Protein AF-A0A662W6U8-F1 (afdb_monomer_lite)

Secondary structure (DSSP, 8-state):
-----EEEEEETTEEEEEEE-----SSHHHHHHHHHHHHHHHHHHHHHHH------S----------------S-----------------------HHHHHHHHHHHHHHHHS-HHHHHHHHHHHHHHHHHHH--SHHHHHHHHHHHHHHHHHHHH---TTS-HHHHHHHHHHHTT--S-HHHHHHHHHHHHHH---TTHHHHHHHHHHHHHHHHHHHHHHHHH--

Radius of gyration: 22.02 Å; chains: 1; bounding box: 68×36×59 Å

Foldseek 3Di:
DKDDWDWDDPDPPDLDIDTDIDDDDPDQVRVQVVVVVLVLLLQLLVCLLPVAFDDDPDGHDDDPPPPDPPDDDDDDDDDDDDPDPDDPDPDDRDRDDPVSVVLSVLLSVLLVPDDPVLSVLSSQLSSLSSVLSVDPDLLSSLLSLVVSLLSVLCSVPNDQVPHDSLVSSVVLLVVLPQPDDSVVSVVVSVCCVPPVDDPCSVVRSVSSVSSVNSVSVVSSVVSVVRD

Structure (mmCIF, N/CA/C/O backbone):
data_AF-A0A662W6U8-F1
#
_entry.id   AF-A0A662W6U8-F1
#
loop_
_atom_site.group_PDB
_atom_site.id
_atom_site.type_symbol
_atom_site.label_atom_id
_atom_site.label_alt_id
_atom_site.label_comp_id
_atom_site.label_asym_id
_atom_site.label_entity_id
_atom_site.label_seq_id
_atom_site.pdbx_PDB_ins_code
_atom_site.Cartn_x
_atom_site.Cartn_y
_atom_site.Cartn_z
_atom_site.occupancy
_atom_site.B_iso_or_equiv
_atom_site.auth_seq_id
_atom_site.auth_comp_id
_atom_site.auth_asym_id
_atom_site.auth_atom_id
_atom_site.pdbx_PDB_model_num
ATOM 1 N N . MET A 1 1 ? -7.899 9.707 21.997 1.00 36.00 1 MET A N 1
ATOM 2 C CA . MET A 1 1 ? -7.461 8.350 22.419 1.00 36.00 1 MET A CA 1
ATOM 3 C C . MET A 1 1 ? -8.537 7.361 21.976 1.00 36.00 1 MET A C 1
ATOM 5 O O . MET A 1 1 ? -9.690 7.774 21.902 1.00 36.00 1 MET A O 1
ATOM 9 N N . VAL A 1 2 ? -8.182 6.145 21.538 1.00 34.53 2 VAL A N 1
ATOM 10 C CA . VAL A 1 2 ? -9.150 5.189 20.954 1.00 34.53 2 VAL A CA 1
ATOM 11 C C . VAL A 1 2 ? -9.228 3.931 21.810 1.00 34.53 2 VAL A C 1
ATOM 13 O O . VAL A 1 2 ? -8.430 3.007 21.619 1.00 34.53 2 VAL A O 1
ATOM 16 N N . ASP A 1 3 ? -10.231 3.888 22.680 1.00 37.94 3 ASP A N 1
ATOM 17 C CA . ASP A 1 3 ? -10.477 2.783 23.606 1.00 37.94 3 ASP A CA 1
ATOM 18 C C . ASP A 1 3 ? -11.664 1.901 23.157 1.00 37.94 3 ASP A C 1
ATOM 20 O O . ASP A 1 3 ? -12.459 2.264 22.284 1.00 37.94 3 ASP A O 1
ATOM 24 N N . ASP A 1 4 ? -11.745 0.690 23.722 1.00 41.59 4 ASP A N 1
ATOM 25 C CA . ASP A 1 4 ? -12.866 -0.257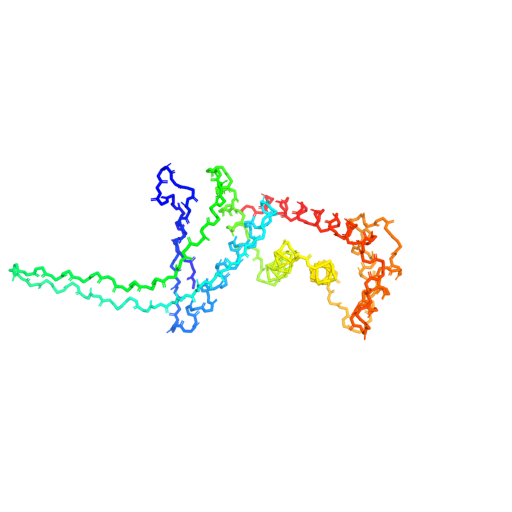 23.591 1.00 41.59 4 ASP A CA 1
ATOM 26 C C . ASP A 1 4 ? -13.243 -0.698 22.163 1.00 41.59 4 ASP A C 1
ATOM 28 O O . ASP A 1 4 ? -14.408 -0.717 21.748 1.00 41.59 4 ASP A O 1
ATOM 32 N N . LYS A 1 5 ? -12.244 -1.150 21.395 1.00 45.88 5 LYS A N 1
ATOM 33 C CA . LYS A 1 5 ? -12.468 -1.751 20.072 1.00 45.88 5 LYS A CA 1
ATOM 34 C C . LYS A 1 5 ? -13.115 -3.136 20.209 1.00 45.88 5 LYS A C 1
ATOM 36 O O . LYS A 1 5 ? -12.503 -4.076 20.714 1.00 45.88 5 LYS A O 1
ATOM 41 N N . THR A 1 6 ? -14.339 -3.298 19.711 1.00 45.16 6 THR A N 1
ATOM 42 C CA . THR A 1 6 ? -15.054 -4.582 19.691 1.00 45.16 6 THR A CA 1
ATOM 43 C C . THR A 1 6 ? -15.337 -5.039 18.265 1.00 45.16 6 THR A C 1
ATOM 45 O O . THR A 1 6 ? -15.878 -4.306 17.437 1.00 45.16 6 THR A O 1
ATOM 48 N N . PHE A 1 7 ? -14.990 -6.295 17.987 1.00 47.50 7 PHE A N 1
ATOM 49 C CA . PHE A 1 7 ? -15.253 -6.960 16.717 1.00 47.50 7 PHE A CA 1
ATOM 50 C C . PHE A 1 7 ? -16.323 -8.018 16.952 1.00 47.50 7 PHE A C 1
ATOM 52 O O . PHE A 1 7 ? -16.131 -8.928 17.759 1.00 47.50 7 PHE A O 1
ATOM 59 N N . LYS A 1 8 ? -17.475 -7.893 16.286 1.00 49.72 8 LYS A N 1
ATOM 60 C CA . LYS A 1 8 ? -18.578 -8.855 16.428 1.00 49.72 8 LYS A CA 1
ATOM 61 C C . LYS A 1 8 ? -19.132 -9.256 15.059 1.00 49.72 8 LYS A C 1
ATOM 63 O O . LYS A 1 8 ? -19.337 -8.384 14.210 1.00 49.72 8 LYS A O 1
ATOM 68 N N . PRO A 1 9 ? -19.426 -10.547 14.830 1.00 45.09 9 PRO A N 1
ATOM 69 C CA . PRO A 1 9 ? -20.218 -10.946 13.676 1.00 45.09 9 PRO A CA 1
ATOM 70 C C . PRO A 1 9 ? -21.615 -10.321 13.782 1.00 45.09 9 PRO A C 1
ATOM 72 O O . PRO A 1 9 ? -22.243 -10.391 14.838 1.00 45.09 9 PRO A O 1
ATOM 75 N N . ILE A 1 10 ? -22.106 -9.706 12.700 1.00 49.28 10 ILE A N 1
ATOM 76 C CA . ILE A 1 10 ? -23.451 -9.090 12.679 1.00 49.28 10 ILE A CA 1
ATOM 77 C C . ILE A 1 10 ? -24.549 -10.160 12.731 1.00 49.28 10 ILE A C 1
ATOM 79 O O . ILE A 1 10 ? -25.628 -9.922 13.262 1.00 49.28 10 ILE A O 1
ATOM 83 N N . ASP A 1 11 ? -24.272 -11.346 12.194 1.00 51.94 11 ASP A N 1
ATOM 84 C CA . ASP A 1 11 ? -25.197 -12.472 12.152 1.00 51.94 11 ASP A CA 1
ATOM 85 C C . ASP A 1 11 ? -24.371 -13.764 12.070 1.00 51.94 11 ASP A C 1
ATOM 87 O O . ASP A 1 11 ? -23.428 -13.833 11.279 1.00 51.94 11 ASP A O 1
ATOM 91 N N . LYS A 1 12 ? -24.704 -14.800 12.854 1.00 47.25 12 LYS A N 1
ATOM 92 C CA . LYS A 1 12 ? -23.967 -16.084 12.847 1.00 47.25 12 LYS A CA 1
ATOM 93 C C . LYS A 1 12 ? -23.968 -16.751 11.465 1.00 47.25 12 LYS A C 1
ATOM 95 O O . LYS A 1 12 ? -23.076 -17.540 11.171 1.00 47.25 12 LYS A O 1
ATOM 100 N N . ASN A 1 13 ? -24.931 -16.390 10.613 1.00 45.09 13 ASN A N 1
ATOM 101 C CA . ASN A 1 13 ? -25.073 -16.912 9.256 1.00 45.09 13 ASN A CA 1
ATOM 102 C C . ASN A 1 13 ? -24.659 -15.925 8.148 1.00 45.09 13 ASN A C 1
ATOM 104 O O . ASN A 1 13 ? -24.667 -16.312 6.976 1.00 45.09 13 ASN A O 1
ATOM 108 N N . LYS A 1 14 ? -24.286 -14.670 8.461 1.00 44.03 14 LYS A N 1
ATOM 109 C CA . LYS A 1 14 ? -23.857 -13.692 7.441 1.00 44.03 14 LYS A CA 1
ATOM 110 C C . LYS A 1 14 ? -22.422 -13.227 7.656 1.00 44.03 14 LYS A C 1
ATOM 112 O O . LYS A 1 14 ? -21.992 -12.892 8.751 1.00 44.03 14 LYS A O 1
ATOM 117 N N . ARG A 1 15 ? -21.706 -13.166 6.531 1.00 53.16 15 ARG A N 1
ATOM 118 C CA . ARG A 1 15 ? -20.286 -12.821 6.337 1.00 53.16 15 ARG A CA 1
ATOM 119 C C . ARG A 1 15 ? -20.012 -11.329 6.575 1.00 53.16 15 ARG A C 1
ATOM 121 O O . ARG A 1 15 ? -19.499 -10.642 5.698 1.00 53.16 15 ARG A O 1
ATOM 128 N N . LYS A 1 16 ? -20.459 -10.805 7.711 1.00 51.62 16 LYS A N 1
ATOM 129 C CA . LYS A 1 16 ? -20.419 -9.383 8.041 1.00 51.62 16 LYS A CA 1
ATOM 130 C C . LYS A 1 16 ? -19.720 -9.196 9.380 1.00 51.62 16 LYS A C 1
ATOM 132 O O . LYS A 1 16 ? -20.140 -9.778 10.381 1.00 51.62 16 LYS A O 1
ATOM 137 N N . ILE A 1 17 ? -18.689 -8.360 9.389 1.00 51.28 17 ILE A N 1
ATOM 138 C CA . ILE A 1 17 ? -17.963 -7.977 10.599 1.00 51.28 17 ILE A CA 1
ATOM 139 C C . ILE A 1 17 ? -18.401 -6.568 10.961 1.00 51.28 17 ILE A C 1
ATOM 141 O O . ILE A 1 17 ? -18.277 -5.655 10.148 1.00 51.28 17 ILE A O 1
ATOM 145 N N . LYS A 1 18 ? -18.926 -6.396 12.174 1.00 55.84 18 LYS A N 1
ATOM 146 C CA . LYS A 1 18 ? -19.088 -5.077 12.773 1.00 55.84 18 LYS A CA 1
ATOM 147 C C . LYS A 1 18 ? -17.831 -4.773 13.561 1.00 55.84 18 LYS A C 1
ATOM 149 O O . LYS A 1 18 ? -17.472 -5.534 14.461 1.00 55.84 18 LYS A O 1
ATOM 154 N N . ILE A 1 19 ? -17.204 -3.660 13.219 1.00 56.09 19 ILE A N 1
ATOM 155 C CA . ILE A 1 19 ? -16.128 -3.071 14.001 1.00 56.09 19 ILE A CA 1
ATOM 156 C C . ILE A 1 19 ? -16.731 -1.862 14.700 1.00 56.09 19 ILE A C 1
ATOM 158 O O . ILE A 1 19 ? -17.452 -1.073 14.090 1.00 56.09 19 ILE A O 1
ATOM 162 N N . SER A 1 20 ? -16.529 -1.763 16.002 1.00 52.22 20 SER A N 1
ATOM 163 C CA . SER A 1 20 ? -16.993 -0.636 16.803 1.00 52.22 20 SER A CA 1
ATOM 164 C C . SER A 1 20 ? -15.848 -0.189 17.686 1.00 52.22 20 SER A C 1
ATOM 166 O O . SER A 1 20 ? -15.156 -1.029 18.253 1.00 52.22 20 SER A O 1
ATOM 168 N N . PHE A 1 21 ? -15.620 1.113 17.749 1.00 51.62 21 PHE A N 1
ATOM 169 C CA . PHE A 1 21 ? -14.558 1.722 18.532 1.00 51.62 21 PHE A CA 1
ATOM 170 C C . PHE A 1 21 ? -15.025 3.091 19.008 1.00 51.62 21 PHE A C 1
ATOM 172 O O . PHE A 1 21 ? -15.835 3.733 18.335 1.00 51.62 21 PHE A O 1
ATOM 179 N N . THR A 1 22 ? -14.519 3.514 20.160 1.00 51.41 22 THR A N 1
ATOM 180 C CA . THR A 1 22 ? -14.818 4.826 20.727 1.00 51.41 22 THR A CA 1
ATOM 181 C C . THR A 1 22 ? -13.677 5.773 20.391 1.00 51.41 22 THR A C 1
ATOM 183 O O . THR A 1 22 ? -12.509 5.411 20.512 1.00 51.41 22 THR A O 1
ATOM 186 N N . ILE A 1 23 ? -14.007 6.983 19.944 1.00 54.84 23 ILE A N 1
ATOM 187 C CA . ILE A 1 23 ? -13.030 8.042 19.696 1.00 54.84 23 ILE A CA 1
ATOM 188 C C . ILE A 1 23 ? -13.318 9.161 20.679 1.00 54.84 23 ILE A C 1
ATOM 190 O O . ILE A 1 23 ? -14.398 9.745 20.647 1.00 54.84 23 ILE A O 1
ATOM 194 N N . GLU A 1 24 ? -12.336 9.484 21.507 1.00 52.31 24 GLU A N 1
ATOM 195 C CA . GLU A 1 24 ? -12.351 10.722 22.278 1.00 52.31 24 GLU A CA 1
ATOM 196 C C . GLU A 1 24 ? -11.667 11.824 21.466 1.00 52.31 24 GLU A C 1
ATOM 198 O O . GLU A 1 24 ? -10.489 11.693 21.109 1.00 52.31 24 GLU A O 1
ATOM 203 N N . ALA A 1 25 ? -12.417 12.885 21.163 1.00 57.91 25 ALA A N 1
ATOM 204 C CA . ALA A 1 25 ? -11.959 14.058 20.428 1.00 57.91 25 ALA A CA 1
ATOM 205 C C . ALA A 1 25 ? -12.639 15.327 20.964 1.00 57.91 25 ALA A C 1
ATOM 207 O O . ALA A 1 25 ? -13.753 15.266 21.481 1.00 57.91 25 ALA A O 1
ATOM 208 N N . GLU A 1 26 ? -11.959 16.467 20.827 1.00 64.00 26 GLU A N 1
ATOM 209 C CA . GLU A 1 26 ? -12.431 17.772 21.318 1.00 64.00 26 GLU A CA 1
ATOM 210 C C . GLU A 1 26 ? -13.572 18.351 20.466 1.00 64.00 26 GLU A C 1
ATOM 212 O O . GLU A 1 26 ? -14.371 19.149 20.952 1.00 64.00 26 GLU A O 1
ATOM 217 N N . ASP A 1 27 ? -13.666 17.926 19.204 1.00 65.50 27 ASP A N 1
ATOM 218 C CA . ASP A 1 27 ? -14.649 18.391 18.232 1.00 65.50 27 ASP A CA 1
ATOM 219 C C . ASP A 1 27 ? -14.947 17.316 17.162 1.00 65.50 27 ASP A C 1
ATOM 221 O O . ASP A 1 27 ? -14.258 16.292 17.054 1.00 65.50 27 ASP A O 1
ATOM 225 N N . LEU A 1 28 ? -15.995 17.543 16.362 1.00 62.31 28 LEU A N 1
ATOM 226 C CA . LEU A 1 28 ? -16.457 16.608 15.329 1.00 62.31 28 LEU A CA 1
ATOM 227 C C . LEU A 1 28 ? -15.479 16.441 14.160 1.00 62.31 28 LEU A C 1
ATOM 229 O O . LEU A 1 28 ? -15.385 15.341 13.609 1.00 62.31 28 LEU A O 1
ATOM 233 N N . ASP A 1 29 ? -14.744 17.486 13.781 1.00 65.50 29 ASP A N 1
ATOM 234 C CA . ASP A 1 29 ? -13.769 17.412 12.691 1.00 65.50 29 ASP A CA 1
ATOM 235 C C . ASP A 1 29 ? -12.577 16.553 13.117 1.00 65.50 29 ASP A C 1
ATOM 237 O O . ASP A 1 29 ? -12.173 15.626 12.406 1.00 65.50 29 ASP A O 1
ATOM 241 N N . SER A 1 30 ? -12.086 16.777 14.333 1.00 61.88 30 SER A N 1
ATOM 242 C CA . SER A 1 30 ? -11.093 15.944 14.997 1.00 61.88 30 SER A CA 1
ATOM 243 C C . SER A 1 30 ? -11.581 14.497 15.104 1.00 61.88 30 SER A C 1
ATOM 245 O O . SER A 1 30 ? -10.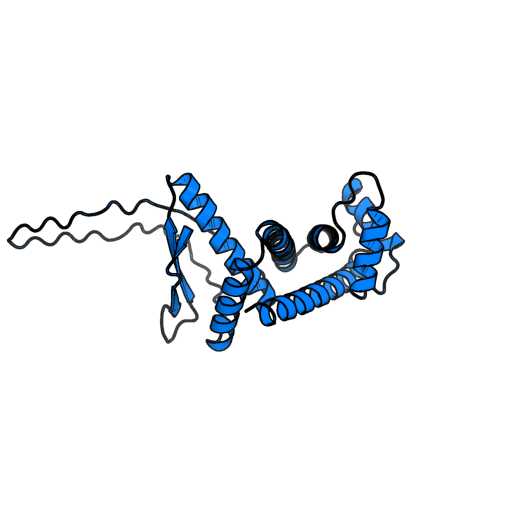847 13.580 14.727 1.00 61.88 30 SER A O 1
ATOM 247 N N . ALA A 1 31 ? -12.822 14.252 15.536 1.00 63.44 31 ALA A N 1
ATOM 248 C CA . ALA A 1 31 ? -13.392 12.902 15.599 1.00 63.44 31 ALA A CA 1
ATOM 249 C C . ALA A 1 31 ? -13.434 12.225 14.217 1.00 63.44 31 ALA A C 1
ATOM 251 O O . ALA A 1 31 ? -13.092 11.047 14.082 1.00 63.44 31 ALA A O 1
ATOM 252 N N . LYS A 1 32 ? -13.794 12.977 13.170 1.00 65.25 32 LYS A N 1
ATOM 253 C CA . LYS A 1 32 ? -13.841 12.494 11.787 1.00 65.25 32 LYS A CA 1
ATOM 254 C C . LYS A 1 32 ? -12.462 12.123 11.255 1.00 65.25 32 LYS A C 1
ATOM 256 O O . LYS A 1 32 ? -12.314 11.059 10.652 1.00 65.25 32 LYS A O 1
ATOM 261 N N . ILE A 1 33 ? -11.452 12.955 11.504 1.00 68.44 33 ILE A N 1
ATOM 262 C CA . ILE A 1 33 ? -10.062 12.691 11.108 1.00 68.44 33 ILE A CA 1
ATOM 263 C C . ILE A 1 33 ? -9.542 11.426 11.800 1.00 68.44 33 ILE A C 1
ATOM 265 O O . ILE A 1 33 ? -9.051 10.515 11.130 1.00 68.44 33 ILE A O 1
ATOM 269 N N . HIS A 1 34 ? -9.704 11.327 13.122 1.00 67.75 34 HIS A N 1
ATOM 270 C CA . HIS A 1 34 ? -9.257 10.159 13.885 1.00 67.75 34 HIS A CA 1
ATOM 271 C C . HIS A 1 34 ? -9.996 8.887 13.465 1.00 67.75 34 HIS A C 1
ATOM 273 O O . HIS A 1 34 ? -9.381 7.836 13.294 1.00 67.75 34 HIS A O 1
ATOM 279 N N . GLY A 1 35 ? -11.307 8.972 13.247 1.00 66.06 35 GLY A N 1
ATOM 280 C CA . GLY A 1 35 ? -12.114 7.810 12.897 1.00 66.06 35 GLY A CA 1
ATOM 281 C C . GLY A 1 35 ? -11.804 7.274 11.511 1.00 66.06 35 GLY A C 1
ATOM 282 O O . GLY A 1 35 ? -11.680 6.060 11.331 1.00 66.06 35 GLY A O 1
ATOM 283 N N . LYS A 1 36 ? -11.585 8.179 10.554 1.00 72.31 36 LYS A N 1
ATOM 284 C CA . LYS A 1 36 ? -11.117 7.817 9.221 1.00 72.31 36 LYS A CA 1
ATOM 285 C C . LYS A 1 36 ? -9.736 7.167 9.282 1.00 72.31 36 LYS A C 1
ATOM 287 O O . LYS A 1 36 ? -9.549 6.128 8.657 1.00 72.31 36 LYS A O 1
ATOM 292 N N . SER A 1 37 ? -8.816 7.719 10.076 1.00 74.56 37 SER A N 1
ATOM 293 C CA . SER A 1 37 ? -7.486 7.131 10.283 1.00 74.56 37 SER A CA 1
ATOM 294 C C . SER A 1 37 ? -7.590 5.691 10.796 1.00 74.56 37 SER A C 1
ATOM 296 O O . SER A 1 37 ? -7.062 4.780 10.167 1.00 74.56 37 SER A O 1
ATOM 298 N N . VAL A 1 38 ? -8.364 5.437 11.858 1.00 73.69 38 VAL A N 1
ATOM 299 C CA . VAL A 1 38 ? -8.567 4.075 12.393 1.00 73.69 38 VAL A CA 1
ATOM 300 C C . VAL A 1 38 ? -9.153 3.129 11.339 1.00 73.69 38 VAL A C 1
ATOM 302 O O . VAL A 1 38 ? -8.689 1.996 11.199 1.00 73.69 38 VAL A O 1
ATOM 305 N N . ALA A 1 39 ? -10.148 3.582 10.571 1.00 75.25 39 ALA A N 1
ATOM 306 C CA . ALA A 1 39 ? -10.733 2.784 9.496 1.00 75.25 39 ALA A CA 1
ATOM 307 C C . ALA A 1 39 ? -9.694 2.431 8.416 1.00 75.25 39 ALA A C 1
ATOM 309 O O . ALA A 1 39 ? -9.596 1.273 8.009 1.00 75.25 39 ALA A O 1
ATOM 310 N N . GLU A 1 40 ? -8.877 3.395 7.991 1.00 77.62 40 GLU A N 1
ATOM 311 C CA . GLU A 1 40 ? -7.804 3.184 7.015 1.00 77.62 40 GLU A CA 1
ATOM 312 C C . GLU A 1 40 ? -6.738 2.205 7.528 1.00 77.62 40 GLU A C 1
ATOM 314 O O . GLU A 1 40 ? -6.296 1.341 6.769 1.00 77.62 40 GLU A O 1
ATOM 319 N N . GLN A 1 41 ? -6.382 2.259 8.815 1.00 81.19 41 GLN A N 1
ATOM 320 C CA . GLN A 1 41 ? -5.459 1.296 9.429 1.00 81.19 41 GLN A CA 1
ATOM 321 C C . GLN A 1 41 ? -6.009 -0.135 9.408 1.00 81.19 41 GLN A C 1
ATOM 323 O O . GLN A 1 41 ? -5.295 -1.082 9.069 1.00 81.19 41 GLN A O 1
ATOM 328 N N . ILE A 1 42 ? -7.294 -0.308 9.729 1.00 79.00 42 ILE A N 1
ATOM 329 C CA . ILE A 1 42 ? -7.957 -1.614 9.658 1.00 79.00 42 ILE A CA 1
ATOM 330 C C . ILE A 1 42 ? -7.903 -2.153 8.226 1.00 79.00 42 ILE A C 1
ATOM 332 O O . ILE A 1 42 ? -7.525 -3.309 8.024 1.00 79.00 42 ILE A O 1
ATOM 336 N N . LEU A 1 43 ? -8.241 -1.326 7.230 1.00 81.38 43 LEU A N 1
ATOM 337 C CA . LEU A 1 43 ? -8.186 -1.735 5.825 1.00 81.38 43 LEU A CA 1
ATOM 338 C C . LEU A 1 43 ? -6.762 -2.085 5.384 1.00 81.38 43 LEU A C 1
ATOM 340 O O . LEU A 1 43 ? -6.574 -3.065 4.666 1.00 81.38 43 LEU A O 1
ATOM 344 N N . ALA A 1 44 ? -5.758 -1.342 5.851 1.00 84.81 44 ALA A N 1
ATOM 345 C CA . ALA A 1 44 ? -4.353 -1.635 5.589 1.00 84.81 44 ALA A CA 1
ATOM 346 C C . ALA A 1 44 ? -3.955 -3.027 6.112 1.00 84.81 44 ALA A C 1
ATOM 348 O O . ALA A 1 44 ? -3.337 -3.808 5.388 1.00 84.81 44 ALA A O 1
ATOM 349 N N . ILE A 1 45 ? -4.364 -3.383 7.333 1.00 84.62 45 ILE A N 1
ATOM 350 C CA . ILE A 1 45 ? -4.075 -4.699 7.927 1.00 84.62 45 ILE A CA 1
ATOM 351 C C . ILE A 1 45 ? -4.870 -5.811 7.241 1.00 84.62 45 ILE A C 1
ATOM 353 O O . ILE A 1 45 ? -4.338 -6.898 7.005 1.00 84.62 45 ILE A O 1
ATOM 357 N N . MET A 1 46 ? -6.126 -5.555 6.874 1.00 79.44 46 MET A N 1
ATOM 358 C CA . MET A 1 46 ? -6.911 -6.494 6.073 1.00 79.44 46 MET A CA 1
ATOM 359 C C . MET A 1 46 ? -6.229 -6.767 4.731 1.00 79.44 46 MET A C 1
ATOM 361 O O . MET A 1 46 ? -6.065 -7.932 4.363 1.00 79.44 46 MET A O 1
ATOM 365 N N . CYS A 1 47 ? -5.771 -5.722 4.040 1.00 84.00 47 CYS A N 1
ATOM 366 C CA . CYS A 1 47 ? -5.030 -5.842 2.789 1.00 84.00 47 CYS A CA 1
ATOM 367 C C . CYS A 1 47 ? -3.733 -6.638 2.990 1.00 84.00 47 CYS A C 1
ATOM 369 O O . CYS A 1 47 ? -3.475 -7.582 2.246 1.00 84.00 47 CYS A O 1
ATOM 371 N N . LEU A 1 48 ? -2.962 -6.341 4.042 1.00 89.12 48 LEU A N 1
ATOM 372 C CA . LEU A 1 48 ? -1.749 -7.083 4.403 1.00 89.12 48 LEU A CA 1
ATOM 373 C C . LEU A 1 48 ? -2.020 -8.583 4.612 1.00 89.12 48 LEU A C 1
ATOM 375 O O . LEU A 1 48 ? -1.241 -9.428 4.168 1.00 89.12 48 LEU A O 1
ATOM 379 N N . LYS A 1 49 ? -3.115 -8.931 5.298 1.00 83.19 49 LYS A N 1
ATOM 380 C CA . LYS A 1 49 ? -3.444 -10.319 5.656 1.00 83.19 49 LYS A CA 1
ATOM 381 C C . LYS A 1 49 ? -4.083 -11.121 4.533 1.00 83.19 49 LYS A C 1
ATOM 383 O O . LYS A 1 49 ? -3.886 -12.332 4.485 1.00 83.19 49 LYS A O 1
ATOM 388 N N . THR A 1 50 ? -4.872 -10.477 3.684 1.00 78.94 50 THR A N 1
ATOM 389 C CA . THR A 1 50 ? -5.731 -11.166 2.707 1.00 78.94 50 THR A CA 1
ATOM 390 C C . THR A 1 50 ? -5.286 -10.976 1.268 1.00 78.94 50 THR A C 1
ATOM 392 O O . THR A 1 50 ? -5.744 -11.709 0.398 1.00 78.94 50 THR A O 1
ATOM 395 N N . ASN A 1 51 ? -4.404 -10.008 1.018 1.00 80.94 51 ASN A N 1
ATOM 396 C CA . ASN A 1 51 ? -4.087 -9.518 -0.315 1.00 80.94 51 ASN A CA 1
ATOM 397 C C . ASN A 1 51 ? -5.318 -9.030 -1.104 1.00 80.94 51 ASN A C 1
ATOM 399 O O . ASN A 1 51 ? -5.361 -9.098 -2.331 1.00 80.94 51 ASN A O 1
ATOM 403 N N . VAL A 1 52 ? -6.349 -8.571 -0.392 1.00 77.00 52 VAL A N 1
ATOM 404 C CA . VAL A 1 52 ? -7.556 -8.001 -0.987 1.00 77.00 52 VAL A CA 1
ATOM 405 C C . VAL A 1 52 ? -7.589 -6.516 -0.681 1.00 77.00 52 VAL A C 1
ATOM 407 O O . VAL A 1 52 ? -7.603 -6.113 0.483 1.00 77.00 52 VAL A O 1
ATOM 410 N N . GLY A 1 53 ? -7.617 -5.714 -1.742 1.00 73.69 53 GLY A N 1
ATOM 411 C CA . GLY A 1 53 ? -7.761 -4.275 -1.631 1.00 73.69 53 GLY A CA 1
ATOM 412 C C . GLY A 1 53 ? -9.170 -3.893 -1.179 1.00 73.69 53 GLY A C 1
ATOM 413 O O . GLY A 1 53 ? -10.155 -4.513 -1.586 1.00 73.69 53 GLY A O 1
ATOM 414 N N . ALA A 1 54 ? -9.277 -2.860 -0.349 1.00 72.25 54 ALA A N 1
ATOM 415 C CA . ALA A 1 54 ? -10.543 -2.369 0.180 1.00 72.25 54 ALA A CA 1
ATOM 416 C C . ALA A 1 54 ? -10.571 -0.837 0.254 1.00 72.25 54 ALA A C 1
ATOM 418 O O . ALA A 1 54 ? -9.541 -0.179 0.408 1.00 72.25 54 ALA A O 1
ATOM 419 N N . ILE A 1 55 ? -11.769 -0.261 0.160 1.00 70.06 55 ILE A N 1
ATOM 420 C CA . ILE A 1 55 ? -12.008 1.180 0.304 1.00 70.06 55 ILE A CA 1
ATOM 421 C C . ILE A 1 55 ? -13.097 1.434 1.338 1.00 70.06 55 ILE A C 1
ATOM 423 O O . ILE A 1 55 ? -13.993 0.611 1.522 1.00 70.06 55 ILE A O 1
ATOM 427 N N . VAL A 1 56 ? -13.021 2.594 1.986 1.00 67.62 56 VAL A N 1
ATOM 428 C CA . VAL A 1 56 ? -14.148 3.153 2.732 1.00 67.62 56 VAL A CA 1
ATOM 429 C C . VAL A 1 56 ? -14.988 3.949 1.737 1.00 67.62 56 VAL A C 1
ATOM 431 O O . VAL A 1 56 ? -14.492 4.925 1.179 1.00 67.62 56 VAL A O 1
ATOM 434 N N . ASP A 1 57 ? -16.209 3.488 1.466 1.00 57.19 57 ASP A N 1
ATOM 435 C CA . ASP A 1 57 ? -17.111 4.114 0.486 1.00 57.19 57 ASP A CA 1
ATOM 436 C C . ASP A 1 57 ? -17.826 5.347 1.072 1.00 57.19 57 ASP A C 1
ATOM 438 O O . ASP A 1 57 ? -17.862 6.405 0.450 1.00 57.19 57 ASP A O 1
ATOM 442 N N . ASP A 1 58 ? -18.303 5.247 2.318 1.00 57.88 58 ASP A N 1
ATOM 443 C CA . ASP A 1 58 ? -18.885 6.360 3.074 1.00 57.88 58 ASP A CA 1
ATOM 444 C C . ASP A 1 58 ? -18.370 6.335 4.524 1.00 57.88 58 ASP A C 1
ATOM 446 O O . ASP A 1 58 ? -18.339 5.280 5.166 1.00 57.88 58 ASP A O 1
ATOM 450 N N . PHE A 1 59 ? -17.924 7.489 5.027 1.00 58.97 59 PHE A N 1
ATOM 451 C CA . PHE A 1 59 ? -17.484 7.669 6.412 1.00 58.97 59 PHE A CA 1
ATOM 452 C C . PHE A 1 59 ? -18.024 8.987 6.948 1.00 58.97 59 PHE A C 1
ATOM 454 O O . PHE A 1 59 ? -17.558 10.068 6.569 1.00 58.97 59 PHE A O 1
ATOM 461 N N . ASP A 1 60 ? -18.978 8.879 7.864 1.00 53.59 60 ASP A N 1
ATOM 462 C CA . ASP A 1 60 ? -19.589 10.025 8.515 1.00 53.59 60 ASP A CA 1
ATOM 463 C C . ASP A 1 60 ? -19.531 9.866 10.033 1.00 53.59 60 ASP A C 1
ATOM 465 O O . ASP A 1 60 ? -19.658 8.760 10.565 1.00 53.59 60 ASP A O 1
ATOM 469 N N . VAL A 1 61 ? -19.321 10.985 10.723 1.00 53.34 61 VAL A N 1
ATOM 470 C CA . VAL A 1 61 ? -19.313 11.063 12.186 1.00 53.34 61 VAL A CA 1
ATOM 471 C C . VAL A 1 61 ? -20.390 12.052 12.579 1.00 53.34 61 VAL A C 1
ATOM 473 O O . VAL A 1 61 ? -20.418 13.177 12.089 1.00 53.34 61 VAL A O 1
ATOM 476 N N . PHE A 1 62 ? -21.286 11.618 13.453 1.00 50.75 62 PHE A N 1
ATOM 477 C CA . PHE A 1 62 ? -22.377 12.431 13.963 1.00 50.75 62 PHE A CA 1
ATOM 478 C C . PHE A 1 62 ? -22.352 12.405 15.487 1.00 50.75 62 PHE A C 1
ATOM 480 O O . PHE A 1 62 ? -22.053 11.377 16.098 1.00 50.75 62 PHE A O 1
ATOM 487 N N . GLU A 1 63 ? -22.661 13.544 16.098 1.00 44.47 63 GLU A N 1
ATOM 488 C CA . GLU A 1 63 ? -22.800 13.639 17.544 1.00 44.47 63 GLU A CA 1
ATOM 489 C C . GLU A 1 63 ? -24.030 12.841 17.983 1.00 44.47 63 GLU A C 1
ATOM 491 O O . GLU A 1 63 ? -25.148 13.076 17.517 1.00 44.47 63 GLU A O 1
ATOM 496 N N . ILE A 1 64 ? -23.833 11.888 18.890 1.00 49.44 64 ILE A N 1
ATOM 497 C CA . ILE A 1 64 ? -24.946 11.300 19.627 1.00 49.44 64 ILE A CA 1
ATOM 498 C C . ILE A 1 64 ? -25.166 12.230 20.813 1.00 49.44 64 ILE A C 1
ATOM 500 O O . ILE A 1 64 ? -24.440 12.149 21.801 1.00 49.44 64 ILE A O 1
ATOM 504 N N . SER A 1 65 ? -26.127 13.149 20.702 1.00 39.09 65 SER A N 1
ATOM 505 C CA . SER A 1 65 ? -26.498 14.007 21.826 1.00 39.09 65 SER A CA 1
ATOM 506 C C . SER A 1 65 ? -26.817 13.116 23.027 1.00 39.09 65 SER A C 1
ATOM 508 O O . SER A 1 65 ? -27.649 12.212 22.908 1.00 39.09 65 SER A O 1
ATOM 510 N N . ASN A 1 66 ? -26.154 13.342 24.165 1.00 39.28 66 ASN A N 1
ATOM 511 C CA . ASN A 1 66 ? -26.499 12.674 25.416 1.00 39.28 66 ASN A CA 1
ATOM 512 C C . ASN A 1 66 ? -27.984 12.925 25.691 1.00 39.28 66 ASN A C 1
ATOM 514 O O . ASN A 1 66 ? -28.386 14.021 26.078 1.00 39.28 66 ASN A O 1
ATOM 518 N N . ILE A 1 67 ? -28.811 11.907 25.467 1.00 39.53 67 ILE A N 1
ATOM 519 C CA . ILE A 1 67 ? -30.162 11.882 26.002 1.00 39.53 67 ILE A CA 1
ATOM 520 C C . ILE A 1 67 ? -29.950 11.674 27.496 1.00 39.53 67 ILE A C 1
ATOM 522 O O . ILE A 1 67 ? -29.730 10.547 27.941 1.00 39.53 67 ILE A O 1
ATOM 526 N N . GLU A 1 68 ? -29.946 12.761 28.269 1.00 32.69 68 GLU A N 1
ATOM 527 C CA . GLU A 1 68 ? -30.140 12.649 29.711 1.00 32.69 68 GLU A CA 1
ATOM 528 C C . GLU A 1 68 ? -31.335 11.713 29.939 1.00 32.69 68 GLU A C 1
ATOM 530 O O . GLU A 1 68 ? -32.384 11.904 29.307 1.00 32.69 68 GLU A O 1
ATOM 535 N N . PRO A 1 69 ? -31.222 10.690 30.802 1.00 33.91 69 PRO A N 1
ATOM 536 C CA . PRO A 1 69 ? -32.384 9.917 31.177 1.00 33.91 69 PRO A CA 1
ATOM 537 C C . PRO A 1 69 ? -33.300 10.860 31.958 1.00 33.91 69 PRO A C 1
ATOM 539 O O . PRO A 1 69 ? -33.141 11.041 33.163 1.00 33.91 69 PRO A O 1
ATOM 542 N N . LYS A 1 70 ? -34.271 11.478 31.276 1.00 32.88 70 LYS A N 1
ATOM 543 C CA . LYS A 1 70 ? -35.425 12.066 31.948 1.00 32.88 70 LYS A CA 1
ATOM 544 C C . LYS A 1 70 ? -36.221 10.915 32.540 1.00 32.88 70 LYS A C 1
ATOM 546 O O . LYS A 1 70 ? -37.085 10.326 31.897 1.00 32.88 70 LYS A O 1
ATOM 551 N N . VAL A 1 71 ? -35.865 10.572 33.769 1.00 39.56 71 VAL A N 1
ATOM 552 C CA . VAL A 1 71 ? -36.751 9.869 34.679 1.00 39.56 71 VAL A CA 1
ATOM 553 C C . VAL A 1 71 ? -37.893 10.830 34.978 1.00 39.56 71 VAL A C 1
ATOM 555 O O . VAL A 1 71 ? -37.718 11.735 35.781 1.00 39.56 71 VAL A O 1
ATOM 558 N N . GLU A 1 72 ? -39.045 10.637 34.343 1.00 33.22 72 GLU A N 1
ATOM 559 C CA . GLU A 1 72 ? -40.328 11.033 34.920 1.00 33.22 72 GLU A CA 1
ATOM 560 C C . GLU A 1 72 ? -41.366 9.943 34.646 1.00 33.22 72 GLU A C 1
ATOM 562 O O . GLU A 1 72 ? -41.454 9.361 33.563 1.00 33.22 72 GLU A O 1
ATOM 567 N N . GLU A 1 73 ? -42.084 9.621 35.715 1.00 38.78 73 GLU A N 1
ATOM 568 C CA . GLU A 1 73 ? -43.100 8.591 35.832 1.00 38.78 73 GLU A CA 1
ATOM 569 C C . GLU A 1 73 ? -44.219 8.750 34.792 1.00 38.78 73 GLU A C 1
ATOM 571 O O . GLU A 1 73 ? -44.703 9.845 34.519 1.00 38.78 73 GLU A O 1
ATOM 576 N N . GLY A 1 74 ? -44.706 7.614 34.286 1.00 32.25 74 GLY A N 1
ATOM 577 C CA . GLY A 1 74 ? -45.968 7.540 33.553 1.00 32.25 74 GLY A CA 1
ATOM 578 C C . GLY A 1 74 ? -45.814 7.454 32.036 1.00 32.25 74 GLY A C 1
ATOM 579 O O . GLY A 1 74 ? -45.611 8.448 31.352 1.00 32.25 74 GLY A O 1
ATOM 580 N N . ASN A 1 75 ? -45.981 6.231 31.519 1.00 39.66 75 ASN A N 1
ATOM 581 C CA . ASN A 1 75 ? -46.260 5.865 30.125 1.00 39.66 75 ASN A CA 1
ATOM 582 C C . ASN A 1 75 ? -46.346 7.020 29.108 1.00 39.66 75 ASN A C 1
ATOM 584 O O . ASN A 1 75 ? -47.392 7.660 28.993 1.00 39.66 75 ASN A O 1
ATOM 588 N N . ARG A 1 76 ? -45.319 7.140 28.256 1.00 23.95 76 ARG A N 1
ATOM 589 C CA . ARG A 1 76 ? -45.438 7.497 26.830 1.00 23.95 76 ARG A CA 1
ATOM 590 C C . ARG A 1 76 ? -44.172 7.075 26.0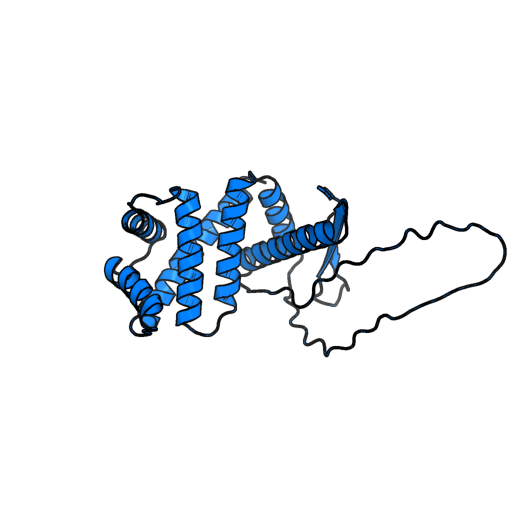84 1.00 23.95 76 ARG A C 1
ATOM 592 O O . ARG A 1 76 ? -43.104 7.651 26.240 1.00 23.95 76 ARG A O 1
ATOM 599 N N . SER A 1 77 ? -44.322 6.041 25.265 1.00 31.95 77 SER A N 1
ATOM 600 C CA . SER A 1 77 ? -43.353 5.630 24.254 1.00 31.95 77 SER A CA 1
ATOM 601 C C . SER A 1 77 ? -43.156 6.739 23.219 1.00 31.95 77 SER A C 1
ATOM 603 O O . SER A 1 77 ? -44.140 7.206 22.644 1.00 31.95 77 SER A O 1
ATOM 605 N N . ILE A 1 78 ? -41.907 7.078 22.905 1.00 22.42 78 ILE A N 1
ATOM 606 C CA . ILE A 1 78 ? -41.552 7.753 21.654 1.00 22.42 78 ILE A CA 1
ATOM 607 C C . ILE A 1 78 ? -40.511 6.881 20.955 1.00 22.42 78 ILE A C 1
ATOM 609 O O . ILE A 1 78 ? -39.366 6.764 21.380 1.00 22.42 78 ILE A O 1
ATOM 613 N N . VAL A 1 79 ? -40.971 6.218 19.897 1.00 31.81 79 VAL A N 1
ATOM 614 C CA . VAL A 1 79 ? -40.157 5.536 18.893 1.00 31.81 79 VAL A CA 1
ATOM 615 C C . VAL A 1 79 ? -39.887 6.548 17.788 1.00 31.81 79 VAL A C 1
ATOM 617 O O . VAL A 1 79 ? -40.837 7.113 17.252 1.00 31.81 79 VAL A O 1
ATOM 620 N N . VAL A 1 80 ? -38.626 6.724 17.394 1.00 22.70 80 VAL A N 1
ATOM 621 C CA . VAL A 1 80 ? -38.280 7.293 16.086 1.00 22.70 80 VAL A CA 1
ATOM 622 C C . VAL A 1 80 ? -37.234 6.388 15.443 1.00 22.70 80 VAL A C 1
ATOM 624 O O . VAL A 1 80 ? -36.147 6.184 15.980 1.00 22.70 80 VAL A O 1
ATOM 627 N N . ARG A 1 81 ? -37.625 5.795 14.313 1.00 26.48 81 ARG A N 1
ATOM 628 C CA . ARG A 1 81 ? -36.774 5.071 13.365 1.00 26.48 81 ARG A CA 1
ATOM 629 C C . ARG A 1 81 ? -36.514 5.944 12.134 1.00 26.48 81 ARG A C 1
ATOM 631 O O . ARG A 1 81 ? -37.318 6.815 11.821 1.00 26.48 81 ARG A O 1
ATOM 638 N N . ASP A 1 82 ? -35.445 5.557 11.439 1.00 25.47 82 ASP A N 1
ATOM 639 C CA . ASP A 1 82 ? -35.008 5.885 10.077 1.00 25.47 82 ASP A CA 1
ATOM 640 C C . ASP A 1 82 ? -34.415 7.271 9.805 1.00 25.47 82 ASP A C 1
ATOM 642 O O . ASP A 1 82 ? -35.100 8.235 9.482 1.00 25.47 82 ASP A O 1
ATOM 646 N N . VAL A 1 83 ? -33.080 7.291 9.727 1.00 26.30 83 VAL A N 1
ATOM 647 C CA . VAL A 1 83 ? -32.401 7.973 8.620 1.00 26.30 83 VAL A CA 1
ATOM 648 C C . VAL A 1 83 ? -32.014 6.892 7.611 1.00 26.30 83 VAL A C 1
ATOM 650 O O . VAL A 1 83 ? -30.915 6.344 7.637 1.00 26.30 83 VAL A O 1
ATOM 653 N N . ALA A 1 84 ? -32.959 6.530 6.746 1.00 25.92 84 ALA A N 1
ATOM 654 C CA . ALA A 1 84 ? -32.694 5.676 5.598 1.00 25.92 84 ALA A CA 1
ATOM 655 C C . ALA A 1 84 ? -32.071 6.526 4.480 1.00 25.92 84 ALA A C 1
ATOM 657 O O . ALA A 1 84 ? -32.775 7.227 3.754 1.00 25.92 84 ALA A O 1
ATOM 658 N N . LYS A 1 85 ? -30.747 6.456 4.307 1.00 28.66 85 LYS A N 1
ATOM 659 C CA . LYS A 1 85 ? -30.139 6.732 2.999 1.00 28.66 85 LYS A CA 1
ATOM 660 C C . LYS A 1 85 ? -30.190 5.434 2.198 1.00 28.66 85 LYS A C 1
ATOM 662 O O . LYS A 1 85 ? -29.372 4.544 2.393 1.00 28.66 85 LYS A O 1
ATOM 667 N N . ILE A 1 86 ? -31.179 5.324 1.314 1.00 30.64 86 ILE A N 1
ATOM 668 C CA . ILE A 1 86 ? -31.206 4.284 0.284 1.00 30.64 86 ILE A CA 1
ATOM 669 C C . ILE A 1 86 ? -30.106 4.624 -0.726 1.00 30.64 86 ILE A C 1
ATOM 671 O O . ILE A 1 86 ? -30.216 5.602 -1.464 1.00 30.64 86 ILE A O 1
ATOM 675 N N . LYS A 1 87 ? -29.056 3.811 -0.770 1.00 26.16 87 LYS A N 1
ATOM 676 C CA . LYS A 1 87 ? -28.261 3.590 -1.978 1.00 26.16 87 LYS A CA 1
ATOM 677 C C . LYS A 1 87 ? -28.085 2.091 -2.113 1.00 26.16 87 LYS A C 1
ATOM 679 O O . LYS A 1 87 ? -27.763 1.439 -1.129 1.00 26.16 87 LYS A O 1
ATOM 684 N N . ASP A 1 88 ? -28.363 1.571 -3.301 1.00 21.50 88 ASP A N 1
ATOM 685 C CA . ASP A 1 88 ? -28.280 0.153 -3.638 1.00 21.50 88 ASP A CA 1
ATOM 686 C C . ASP A 1 88 ? -26.960 -0.457 -3.148 1.00 21.50 88 ASP A C 1
ATOM 688 O O . ASP A 1 88 ? -25.893 -0.248 -3.727 1.00 21.50 88 ASP A O 1
ATOM 692 N N . GLU A 1 89 ? -27.024 -1.192 -2.039 1.00 24.28 89 GLU A N 1
ATOM 693 C CA . GLU A 1 89 ? -25.849 -1.785 -1.419 1.00 24.28 89 GLU A CA 1
ATOM 694 C C . GLU A 1 89 ? -25.448 -3.045 -2.201 1.00 24.28 89 GLU A C 1
ATOM 696 O O . GLU A 1 89 ? -25.916 -4.159 -1.944 1.00 24.28 89 GLU A O 1
ATOM 701 N N . VAL A 1 90 ? -24.551 -2.889 -3.175 1.00 21.55 90 VAL A N 1
ATOM 702 C CA . VAL A 1 90 ? -23.834 -4.025 -3.762 1.00 21.55 90 VAL A CA 1
ATOM 703 C C . VAL A 1 90 ? -22.728 -4.433 -2.791 1.00 21.55 90 VAL A C 1
ATOM 705 O O . VAL A 1 90 ? -21.628 -3.887 -2.780 1.00 21.55 90 VAL A O 1
ATOM 708 N N . PHE A 1 91 ? -23.036 -5.407 -1.939 1.00 29.64 91 PHE A N 1
ATOM 709 C CA . PHE A 1 91 ? -22.106 -5.916 -0.938 1.00 29.64 91 PHE A CA 1
ATOM 710 C C . PHE A 1 91 ? -21.196 -7.016 -1.488 1.00 29.64 91 PHE A C 1
ATOM 712 O O . PHE A 1 91 ? -21.657 -8.112 -1.812 1.00 29.64 91 PHE A O 1
ATOM 719 N N . VAL A 1 92 ? -19.882 -6.792 -1.446 1.00 25.75 92 VAL A N 1
ATOM 720 C CA . VAL A 1 92 ? -18.881 -7.863 -1.556 1.00 25.75 92 VAL A CA 1
ATOM 721 C C . VAL A 1 92 ? -18.421 -8.234 -0.147 1.00 25.75 92 VAL A C 1
ATOM 723 O O . VAL A 1 92 ? -17.475 -7.677 0.399 1.00 25.75 92 VAL A O 1
ATOM 726 N N . GLY A 1 93 ? -19.139 -9.160 0.490 1.00 31.05 93 GLY A N 1
ATOM 727 C CA . GLY A 1 93 ? -18.747 -9.687 1.797 1.00 31.05 93 GLY A CA 1
ATOM 728 C C . GLY A 1 93 ? -17.564 -10.646 1.667 1.00 31.05 93 GLY A C 1
ATOM 729 O O . GLY A 1 93 ? -17.752 -11.791 1.245 1.00 31.05 93 GLY A O 1
ATOM 730 N N . ILE A 1 94 ? -16.362 -10.212 2.057 1.00 41.38 94 ILE A N 1
ATOM 731 C CA . ILE A 1 94 ? -15.219 -11.117 2.233 1.00 41.38 94 ILE A CA 1
ATOM 732 C C . ILE A 1 94 ? -15.538 -12.034 3.419 1.00 41.38 94 ILE A C 1
ATOM 734 O O . ILE A 1 94 ? -15.778 -11.581 4.539 1.00 41.38 94 ILE A O 1
ATOM 738 N N . ARG A 1 95 ? -15.576 -13.347 3.177 1.00 45.16 95 ARG A N 1
ATOM 739 C CA . ARG A 1 95 ? -15.722 -14.348 4.239 1.00 45.16 95 ARG A CA 1
ATOM 740 C C . ARG A 1 95 ? -14.397 -14.427 4.996 1.00 45.16 95 ARG A C 1
ATOM 742 O O . ARG A 1 95 ? -13.485 -15.099 4.531 1.00 45.16 95 ARG A O 1
ATOM 749 N N . LEU A 1 96 ? -14.289 -13.756 6.137 1.00 53.56 96 LEU A N 1
ATOM 750 C CA . LEU A 1 96 ? -13.142 -13.920 7.029 1.00 53.56 96 LEU A CA 1
ATOM 751 C C . LEU A 1 96 ? -13.497 -14.942 8.108 1.00 53.56 96 LEU A C 1
ATOM 753 O O . LEU A 1 96 ? -14.499 -14.804 8.808 1.00 53.56 96 LEU A O 1
ATOM 757 N N . GLU A 1 97 ? -12.695 -15.994 8.203 1.00 59.00 97 GLU A N 1
ATOM 758 C CA . GLU A 1 97 ? -12.790 -16.967 9.289 1.00 59.00 97 GLU A CA 1
ATOM 759 C C . GLU A 1 97 ? -12.426 -16.304 10.625 1.00 59.00 97 GLU A C 1
ATOM 761 O O . GLU A 1 97 ? -11.627 -15.369 10.665 1.00 59.00 97 GLU A O 1
ATOM 766 N N . GLU A 1 98 ? -12.977 -16.795 11.736 1.00 62.25 98 GLU A N 1
ATOM 767 C CA . GLU A 1 98 ? -12.732 -16.238 13.078 1.00 62.25 98 GLU A CA 1
ATOM 768 C C . GLU A 1 98 ? -11.235 -16.163 13.418 1.00 62.25 98 GLU A C 1
ATOM 770 O O . GLU A 1 98 ? -10.758 -15.164 13.953 1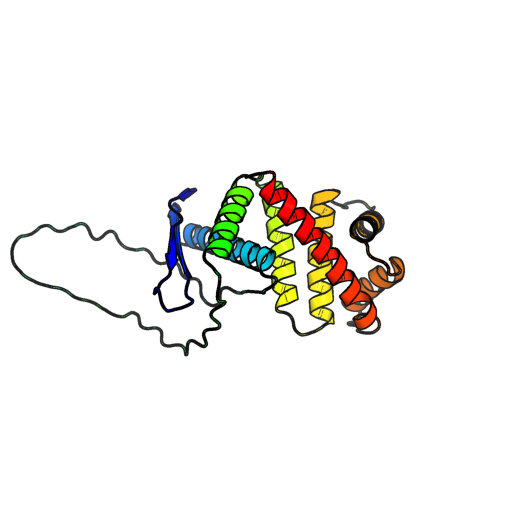.00 62.25 98 GLU A O 1
ATOM 775 N N . LYS A 1 99 ? -10.464 -17.179 13.011 1.00 67.06 99 LYS A N 1
ATOM 776 C CA . LYS A 1 99 ? -9.002 -17.188 13.144 1.00 67.06 99 LYS A CA 1
ATOM 777 C C . LYS A 1 99 ? -8.351 -15.990 12.442 1.00 67.06 99 LYS A C 1
ATOM 779 O O . LYS A 1 99 ? -7.491 -15.334 13.020 1.00 67.06 99 LYS A O 1
ATOM 784 N N . LEU A 1 100 ? -8.778 -15.691 11.218 1.00 66.69 100 LEU A N 1
ATOM 785 C CA . LEU A 1 100 ? -8.243 -14.588 10.422 1.00 66.69 100 LEU A CA 1
ATOM 786 C C . LEU A 1 100 ? -8.624 -13.226 11.020 1.00 66.69 100 LEU A C 1
ATOM 788 O O . LEU A 1 100 ? -7.806 -12.311 11.023 1.00 66.69 100 LEU A O 1
ATOM 792 N N . LEU A 1 101 ? -9.828 -13.108 11.586 1.00 66.62 101 LEU A N 1
ATOM 793 C CA . LEU A 1 101 ? -10.250 -11.918 12.327 1.00 66.62 101 LEU A CA 1
ATOM 794 C C . LEU A 1 101 ? -9.390 -11.692 13.578 1.00 66.62 101 LEU A C 1
ATOM 796 O O . LEU A 1 101 ? -8.904 -10.585 13.791 1.00 66.62 101 LEU A O 1
ATOM 800 N N . ASN A 1 102 ? -9.143 -12.739 14.366 1.00 71.12 102 ASN A N 1
ATOM 801 C CA . ASN A 1 102 ? -8.277 -12.649 15.544 1.00 71.12 102 ASN A CA 1
ATOM 802 C C . ASN A 1 102 ? -6.842 -12.249 15.171 1.00 71.12 102 ASN A C 1
ATOM 804 O O . ASN A 1 102 ? -6.213 -11.462 15.876 1.00 71.12 102 ASN A O 1
ATOM 808 N N . GLU A 1 103 ? -6.330 -12.735 14.037 1.00 77.31 103 GLU A N 1
ATOM 809 C CA . GLU A 1 103 ? -5.028 -12.313 13.515 1.00 77.31 103 GLU A CA 1
ATOM 810 C C . GLU A 1 103 ? -5.011 -10.838 13.086 1.00 77.31 103 GLU A C 1
ATOM 812 O O . GLU A 1 103 ? -4.040 -10.145 13.384 1.00 77.31 103 GLU A O 1
ATOM 817 N N . ILE A 1 104 ? -6.075 -10.343 12.441 1.00 76.19 104 ILE A N 1
ATOM 818 C CA . ILE A 1 104 ? -6.222 -8.920 12.088 1.00 76.19 104 ILE A CA 1
ATOM 819 C C . ILE A 1 104 ? -6.210 -8.051 13.351 1.00 76.19 104 ILE A C 1
ATOM 821 O O . ILE A 1 104 ? -5.484 -7.063 13.399 1.00 76.19 104 ILE A O 1
ATOM 825 N N . ILE A 1 105 ? -6.956 -8.438 14.391 1.00 75.50 105 ILE A N 1
ATOM 826 C CA . ILE A 1 105 ? -6.995 -7.715 15.673 1.00 75.50 105 ILE A CA 1
ATOM 827 C C . ILE A 1 105 ? -5.612 -7.700 16.327 1.00 75.50 105 ILE A C 1
ATOM 829 O O . ILE A 1 105 ? -5.159 -6.660 16.800 1.00 75.50 105 ILE A O 1
ATOM 833 N N . ARG A 1 106 ? -4.915 -8.841 16.330 1.00 84.00 106 ARG A N 1
ATOM 834 C CA . ARG A 1 106 ? -3.558 -8.930 16.877 1.00 84.00 106 ARG A CA 1
ATOM 835 C C . ARG A 1 106 ? -2.599 -7.995 16.142 1.00 84.00 106 ARG A C 1
ATOM 837 O O . ARG A 1 106 ? -1.861 -7.268 16.791 1.00 84.00 106 ARG A O 1
ATOM 844 N N . PHE A 1 107 ? -2.634 -7.986 14.811 1.00 86.88 107 PHE A N 1
ATOM 845 C CA . PHE A 1 107 ? -1.777 -7.117 13.997 1.00 86.88 107 PHE A CA 1
ATOM 846 C C . PHE A 1 107 ? -2.109 -5.642 14.185 1.00 86.88 107 PHE A C 1
ATOM 848 O O . PHE A 1 107 ? -1.204 -4.817 14.217 1.00 86.88 107 PHE A O 1
ATOM 855 N N . PHE A 1 108 ? -3.390 -5.319 14.359 1.00 83.38 108 PHE A N 1
ATOM 856 C CA . PHE A 1 108 ? -3.828 -3.971 14.698 1.00 83.38 108 PHE A CA 1
ATOM 857 C C . PHE A 1 108 ? -3.225 -3.505 16.022 1.00 83.38 108 PHE A C 1
ATOM 859 O O . PHE A 1 108 ? -2.606 -2.448 16.085 1.00 83.38 108 PHE A O 1
ATOM 866 N N . ASN A 1 109 ? -3.334 -4.324 17.066 1.00 84.12 109 ASN A N 1
ATOM 867 C CA . ASN A 1 109 ? -2.790 -3.982 18.376 1.00 84.12 109 ASN A CA 1
ATOM 868 C C . ASN A 1 109 ? -1.256 -3.898 18.376 1.00 84.12 109 ASN A C 1
ATOM 870 O O . ASN A 1 109 ? -0.707 -3.025 19.042 1.00 84.12 109 ASN A O 1
ATOM 874 N N . ALA A 1 110 ? -0.575 -4.770 17.626 1.00 88.19 110 ALA A N 1
ATOM 875 C CA . ALA A 1 110 ? 0.873 -4.702 17.426 1.00 88.19 110 ALA A CA 1
ATOM 876 C C . ALA A 1 110 ? 1.276 -3.395 16.724 1.00 88.19 110 ALA A C 1
ATOM 878 O O . ALA A 1 110 ? 2.199 -2.708 17.156 1.00 88.19 110 ALA A O 1
ATOM 879 N N . LEU A 1 111 ? 0.534 -3.003 15.682 1.00 88.25 111 LEU A N 1
ATOM 880 C CA . LEU A 1 111 ? 0.781 -1.767 14.946 1.00 88.25 111 LEU A CA 1
ATOM 881 C C . LEU A 1 111 ? 0.637 -0.526 15.835 1.00 88.25 111 LEU A C 1
ATOM 883 O O . LEU A 1 111 ? 1.475 0.365 15.765 1.00 88.25 111 LEU A O 1
ATOM 887 N N . GLU A 1 112 ? -0.361 -0.491 16.718 1.00 84.88 112 GLU A N 1
ATOM 888 C CA . GLU A 1 112 ? -0.571 0.611 17.670 1.00 84.88 112 GLU A CA 1
ATOM 889 C C . GLU A 1 112 ? 0.578 0.769 18.686 1.00 84.88 112 GLU A C 1
ATOM 891 O O . GLU A 1 112 ? 0.754 1.851 19.244 1.00 84.88 112 GLU A O 1
ATOM 896 N N . ARG A 1 113 ? 1.382 -0.280 18.915 1.00 88.06 113 ARG A N 1
ATOM 897 C CA . ARG A 1 113 ? 2.548 -0.254 19.821 1.00 88.06 113 ARG A CA 1
ATOM 898 C C . ARG A 1 113 ? 3.834 0.216 19.145 1.00 88.06 113 ARG A C 1
ATOM 900 O O . ARG A 1 113 ? 4.795 0.547 19.838 1.00 88.06 113 ARG A O 1
ATOM 907 N N . ILE A 1 114 ? 3.869 0.234 17.813 1.00 89.44 114 ILE A N 1
ATOM 908 C CA . ILE A 1 114 ? 5.001 0.762 17.050 1.00 89.44 114 ILE A CA 1
ATOM 909 C C . ILE A 1 114 ? 5.057 2.283 17.239 1.00 89.44 114 ILE A C 1
ATOM 911 O O . ILE A 1 114 ? 4.021 2.947 17.320 1.00 89.44 114 ILE A O 1
ATOM 915 N N . LYS A 1 115 ? 6.278 2.831 17.307 1.00 89.19 115 LYS A N 1
ATOM 916 C CA . LYS A 1 115 ? 6.511 4.278 17.413 1.00 89.19 115 LYS A CA 1
ATOM 917 C C . LYS A 1 115 ? 5.822 5.027 16.275 1.00 89.19 115 LYS A C 1
ATOM 919 O O . LYS A 1 115 ? 5.793 4.542 15.146 1.00 89.19 115 LYS A O 1
ATOM 924 N N . ASP A 1 116 ? 5.304 6.215 16.570 1.00 86.25 116 ASP A N 1
ATOM 925 C CA . ASP A 1 116 ? 4.471 6.987 15.640 1.00 86.25 116 ASP A CA 1
ATOM 926 C C . ASP A 1 116 ? 5.130 7.221 14.276 1.00 86.25 116 ASP A C 1
ATOM 928 O O . ASP A 1 116 ? 4.482 7.052 13.245 1.00 86.25 116 ASP A O 1
ATOM 932 N N . ASP A 1 117 ? 6.423 7.546 14.264 1.00 88.00 117 ASP A N 1
ATOM 933 C CA . ASP A 1 117 ? 7.199 7.796 13.051 1.00 88.00 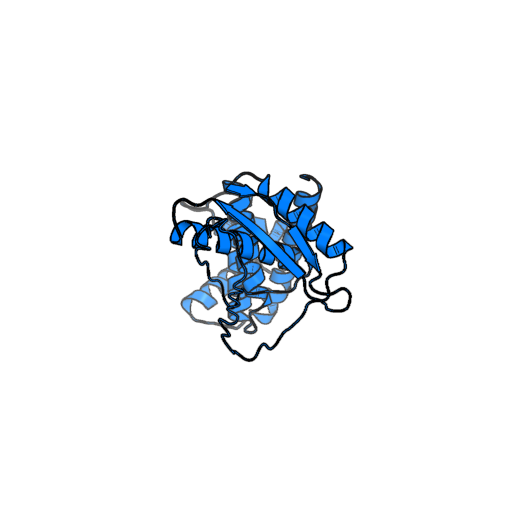117 ASP A CA 1
ATOM 934 C C . ASP A 1 117 ? 7.341 6.537 12.185 1.00 88.00 117 ASP A C 1
ATOM 936 O O . ASP A 1 117 ? 7.090 6.567 10.981 1.00 88.00 117 ASP A O 1
ATOM 940 N N . GLU A 1 118 ? 7.693 5.404 12.790 1.00 90.88 118 GLU A N 1
ATOM 941 C CA . GLU A 1 118 ? 7.784 4.119 12.092 1.00 90.88 118 GLU A CA 1
ATOM 942 C C . GLU A 1 118 ? 6.409 3.645 11.598 1.00 90.88 118 GLU A C 1
ATOM 944 O O . GLU A 1 118 ? 6.263 3.196 10.454 1.00 90.88 118 GLU A O 1
ATOM 949 N N . ARG A 1 119 ? 5.385 3.782 12.448 1.00 91.50 119 ARG A N 1
ATOM 950 C CA . ARG A 1 119 ? 4.000 3.402 12.159 1.00 91.50 119 ARG A CA 1
ATOM 951 C C . ARG A 1 119 ? 3.444 4.182 10.975 1.00 91.50 119 ARG A C 1
ATOM 953 O O . ARG A 1 119 ? 2.788 3.584 10.122 1.00 91.50 119 ARG A O 1
ATOM 960 N N . GLU A 1 120 ? 3.737 5.479 10.879 1.00 92.25 120 GLU A N 1
ATOM 961 C CA . GLU A 1 120 ? 3.321 6.316 9.752 1.00 92.25 120 GLU A CA 1
ATOM 962 C C . GLU A 1 120 ? 3.852 5.764 8.422 1.00 92.25 120 GLU A C 1
ATOM 964 O O . GLU A 1 120 ? 3.085 5.591 7.471 1.00 92.25 120 GLU A O 1
ATOM 969 N N . TYR A 1 121 ? 5.143 5.423 8.344 1.00 94.38 121 TYR A N 1
ATOM 970 C CA . TYR A 1 121 ? 5.714 4.861 7.118 1.00 94.38 121 TYR A CA 1
ATOM 971 C C . TYR A 1 121 ? 5.099 3.509 6.748 1.00 94.38 121 TYR A C 1
ATOM 973 O O . TYR A 1 121 ? 4.821 3.270 5.569 1.00 94.38 121 TYR A O 1
ATOM 981 N N . ILE A 1 122 ? 4.877 2.633 7.732 1.00 94.56 122 ILE A N 1
ATOM 982 C CA . ILE A 1 122 ? 4.249 1.323 7.514 1.00 94.56 122 ILE A CA 1
ATOM 983 C C . ILE A 1 122 ? 2.837 1.506 6.952 1.00 94.56 122 ILE A C 1
ATOM 985 O O . ILE A 1 122 ? 2.507 0.943 5.905 1.00 94.56 122 ILE A O 1
ATOM 989 N N . LEU A 1 123 ? 2.020 2.337 7.602 1.00 93.12 123 LEU A N 1
ATOM 990 C CA . LEU A 1 123 ? 0.654 2.623 7.169 1.00 93.12 123 LEU A CA 1
ATOM 991 C C . LEU A 1 123 ? 0.613 3.259 5.784 1.00 93.12 123 LEU A C 1
ATOM 993 O O . LEU A 1 123 ? -0.201 2.873 4.949 1.00 93.12 123 LEU A O 1
ATOM 997 N N . ARG A 1 124 ? 1.527 4.188 5.502 1.00 94.69 124 ARG A N 1
ATOM 998 C CA . ARG A 1 124 ? 1.610 4.855 4.203 1.00 94.69 124 ARG A CA 1
ATOM 999 C C . ARG A 1 124 ? 2.046 3.903 3.089 1.00 94.69 124 ARG A C 1
ATOM 1001 O O . ARG A 1 124 ? 1.536 4.011 1.977 1.00 94.69 124 ARG A O 1
ATOM 1008 N N . MET A 1 125 ? 2.943 2.955 3.364 1.00 96.44 125 MET A N 1
ATOM 1009 C CA . MET A 1 125 ? 3.312 1.909 2.403 1.00 96.44 125 MET A CA 1
ATOM 1010 C C . MET A 1 125 ? 2.107 1.013 2.094 1.00 96.44 125 MET A C 1
ATOM 1012 O O . MET A 1 125 ? 1.765 0.825 0.924 1.00 96.44 125 MET A O 1
ATOM 1016 N N . LEU A 1 126 ? 1.411 0.540 3.134 1.00 95.44 126 LEU A N 1
ATOM 1017 C CA . LEU A 1 126 ? 0.214 -0.291 2.986 1.00 95.44 126 LEU A CA 1
ATOM 1018 C C . LEU A 1 126 ? -0.936 0.448 2.294 1.00 95.44 126 LEU A C 1
ATOM 1020 O O . LEU A 1 126 ? -1.677 -0.166 1.531 1.00 95.44 126 LEU A O 1
ATOM 1024 N N . TYR A 1 127 ? -1.069 1.757 2.507 1.00 93.50 127 TYR A N 1
ATOM 1025 C CA . TYR A 1 127 ? -2.040 2.593 1.807 1.00 93.50 127 TYR A CA 1
ATOM 1026 C C . TYR A 1 127 ? -1.822 2.553 0.289 1.00 93.50 127 TYR A C 1
ATOM 1028 O O . TYR A 1 127 ? -2.753 2.260 -0.466 1.00 93.50 127 TYR A O 1
ATOM 1036 N N . TRP A 1 128 ? -0.590 2.800 -0.169 1.00 96.81 128 TRP A N 1
ATOM 1037 C CA . TRP A 1 128 ? -0.265 2.761 -1.598 1.00 96.81 128 TRP A CA 1
ATOM 1038 C C . TRP A 1 128 ? -0.402 1.359 -2.179 1.00 96.81 128 TRP A C 1
ATOM 1040 O O . TRP A 1 128 ? -0.926 1.203 -3.282 1.00 96.81 128 TRP A O 1
ATOM 1050 N N . TYR A 1 129 ? -0.015 0.339 -1.414 1.00 97.25 129 TYR A N 1
ATOM 1051 C CA . TYR A 1 129 ? -0.220 -1.047 -1.806 1.00 97.25 129 TYR A CA 1
ATOM 1052 C C . TYR A 1 129 ? -1.703 -1.391 -1.992 1.00 97.25 129 TYR A C 1
ATOM 1054 O O . TYR A 1 129 ? -2.097 -1.905 -3.035 1.00 97.25 129 TYR A O 1
ATOM 1062 N N . ASN A 1 130 ? -2.546 -1.040 -1.022 1.00 92.06 130 ASN A N 1
ATOM 1063 C CA . ASN A 1 130 ? -3.987 -1.258 -1.084 1.00 92.06 130 ASN A CA 1
ATOM 1064 C C . ASN A 1 130 ? -4.612 -0.590 -2.320 1.00 92.06 130 ASN A C 1
ATOM 1066 O O . ASN A 1 130 ? -5.446 -1.187 -3.001 1.00 92.06 130 ASN A O 1
ATOM 1070 N N . LYS A 1 131 ? -4.167 0.627 -2.663 1.00 93.88 131 LYS A N 1
ATOM 1071 C CA . LYS A 1 131 ? -4.571 1.295 -3.908 1.00 93.88 131 LYS A CA 1
ATOM 1072 C C . LYS A 1 131 ? -4.103 0.533 -5.148 1.00 93.88 131 LYS A C 1
ATOM 1074 O O . LYS A 1 131 ? -4.891 0.379 -6.075 1.00 93.88 131 LYS A O 1
ATOM 1079 N N . ALA A 1 132 ? -2.871 0.027 -5.160 1.00 95.81 132 ALA A N 1
ATOM 1080 C CA . ALA A 1 132 ? -2.347 -0.751 -6.280 1.00 95.81 132 ALA A CA 1
ATOM 1081 C C . ALA A 1 132 ? -3.144 -2.043 -6.525 1.00 95.81 132 ALA A C 1
ATOM 1083 O O . ALA A 1 132 ? -3.454 -2.358 -7.671 1.00 95.81 132 ALA A O 1
ATOM 1084 N N . VAL A 1 133 ? -3.539 -2.756 -5.464 1.00 90.44 133 VAL A N 1
ATOM 1085 C CA . VAL A 1 133 ? -4.352 -3.984 -5.570 1.00 90.44 133 VAL A CA 1
ATOM 1086 C C . VAL A 1 133 ? -5.718 -3.716 -6.221 1.00 90.44 133 VAL A C 1
ATOM 1088 O O . VAL A 1 133 ? -6.254 -4.572 -6.923 1.00 90.44 133 VAL A O 1
ATOM 1091 N N . LEU A 1 134 ? -6.283 -2.525 -6.011 1.00 87.19 134 LEU A N 1
ATOM 1092 C CA . LEU A 1 134 ? -7.569 -2.114 -6.586 1.00 87.19 134 LEU A CA 1
ATOM 1093 C C . LEU A 1 134 ? -7.464 -1.577 -8.019 1.00 87.19 134 LEU A C 1
ATOM 1095 O O . LEU A 1 134 ? -8.462 -1.550 -8.742 1.00 87.19 134 LEU A O 1
ATOM 1099 N N . GLU A 1 135 ? -6.282 -1.116 -8.416 1.00 94.38 135 GLU A N 1
ATOM 1100 C CA . GLU A 1 135 ? -6.052 -0.472 -9.702 1.00 94.38 135 GLU A CA 1
ATOM 1101 C C . GLU A 1 135 ? -6.021 -1.507 -10.828 1.00 94.38 135 GLU A C 1
ATOM 1103 O O . GLU A 1 135 ? -5.335 -2.521 -10.730 1.00 94.38 135 GLU A O 1
ATOM 1108 N N . LYS A 1 136 ? -6.763 -1.262 -11.909 1.00 92.19 136 LYS A N 1
ATOM 1109 C CA . LYS A 1 136 ? -6.872 -2.159 -13.068 1.00 92.19 136 LYS A CA 1
ATOM 1110 C C . LYS A 1 136 ? -5.901 -1.798 -14.185 1.00 92.19 136 LYS A C 1
ATOM 1112 O O . LYS A 1 136 ? -5.563 -2.676 -14.973 1.00 92.19 136 LYS A O 1
ATOM 1117 N N . ASP A 1 137 ? -5.498 -0.535 -14.279 1.00 93.94 137 ASP A N 1
ATOM 1118 C CA . ASP A 1 137 ? -4.517 -0.094 -15.259 1.00 93.94 137 ASP A CA 1
ATOM 1119 C C . ASP A 1 137 ? -3.088 -0.419 -14.800 1.00 93.94 137 ASP A C 1
ATOM 1121 O O . ASP A 1 137 ? -2.673 -0.072 -13.695 1.00 93.94 137 ASP A O 1
ATOM 1125 N N . ASP A 1 138 ? -2.319 -1.080 -15.666 1.00 94.12 138 ASP A N 1
ATOM 1126 C CA . ASP A 1 138 ? -0.969 -1.543 -15.328 1.00 94.12 138 ASP A CA 1
ATOM 1127 C C . ASP A 1 138 ? 0.002 -0.386 -15.041 1.00 94.12 138 ASP A C 1
ATOM 1129 O O . ASP A 1 138 ? 0.902 -0.548 -14.220 1.00 94.12 138 ASP A O 1
ATOM 1133 N N . ILE A 1 139 ? -0.149 0.766 -15.712 1.00 94.31 139 ILE A N 1
ATOM 1134 C CA . ILE A 1 139 ? 0.738 1.925 -15.528 1.00 94.31 139 ILE A CA 1
ATOM 1135 C C . ILE A 1 139 ? 0.472 2.540 -14.159 1.00 94.31 139 ILE A C 1
ATOM 1137 O O . ILE A 1 139 ? 1.396 2.733 -13.367 1.00 94.31 139 ILE A O 1
ATOM 1141 N N . ASN A 1 140 ? -0.798 2.798 -13.849 1.00 94.56 140 ASN A N 1
ATOM 1142 C CA . ASN A 1 140 ? -1.180 3.331 -12.547 1.00 94.56 140 ASN A CA 1
ATOM 1143 C C . ASN A 1 140 ? -0.796 2.360 -11.429 1.00 94.56 140 ASN A C 1
ATOM 1145 O O . ASN A 1 140 ? -0.220 2.778 -10.425 1.00 94.56 140 ASN A O 1
ATOM 1149 N N . ARG A 1 141 ? -1.034 1.055 -11.617 1.00 95.69 141 ARG A N 1
ATOM 1150 C CA . ARG A 1 141 ? -0.634 0.034 -10.646 1.00 95.69 141 ARG A CA 1
ATOM 1151 C C . ARG A 1 141 ? 0.875 0.049 -10.428 1.00 95.69 141 ARG A C 1
ATOM 1153 O O . ARG A 1 141 ? 1.314 0.074 -9.281 1.00 95.69 141 ARG A O 1
ATOM 1160 N N . PHE A 1 142 ? 1.663 0.100 -11.502 1.00 97.38 142 PHE A N 1
ATOM 1161 C CA . PHE A 1 142 ? 3.118 0.223 -11.427 1.00 97.38 142 PHE A CA 1
ATOM 1162 C C . PHE A 1 142 ? 3.540 1.448 -10.603 1.00 97.38 142 PHE A C 1
ATOM 1164 O O . PHE A 1 142 ? 4.349 1.316 -9.687 1.00 97.38 142 PHE A O 1
ATOM 1171 N N . MET A 1 143 ? 2.956 2.622 -10.861 1.00 96.94 143 MET A N 1
ATOM 1172 C CA . MET A 1 143 ? 3.291 3.859 -10.143 1.00 96.94 143 MET A CA 1
ATOM 1173 C C . MET A 1 143 ? 2.887 3.823 -8.664 1.00 96.94 143 MET A C 1
ATOM 1175 O O . MET A 1 143 ? 3.618 4.329 -7.808 1.00 96.94 143 MET A O 1
ATOM 1179 N N . LEU A 1 144 ? 1.757 3.195 -8.336 1.00 97.38 144 LEU A N 1
ATOM 1180 C CA . LEU A 1 144 ? 1.317 2.997 -6.953 1.00 97.38 144 LEU A CA 1
ATOM 1181 C C . LEU A 1 144 ? 2.266 2.049 -6.200 1.00 97.38 144 LEU A C 1
ATOM 1183 O O . LEU A 1 144 ? 2.683 2.365 -5.085 1.00 97.38 144 LEU A O 1
ATOM 1187 N N . LEU A 1 145 ? 2.681 0.936 -6.820 1.00 97.75 145 LEU A N 1
ATOM 1188 C CA . LEU A 1 145 ? 3.670 0.016 -6.238 1.00 97.75 145 LEU A CA 1
ATOM 1189 C C . LEU A 1 145 ? 5.051 0.666 -6.101 1.00 97.75 145 LEU A C 1
ATOM 1191 O O . LEU A 1 145 ? 5.706 0.502 -5.072 1.00 97.75 145 LEU A O 1
ATOM 1195 N N . TRP A 1 146 ? 5.486 1.445 -7.095 1.00 97.56 146 TRP A N 1
ATOM 1196 C CA . TRP A 1 146 ? 6.729 2.212 -7.008 1.00 97.56 146 TRP A CA 1
ATOM 1197 C C . TRP A 1 146 ? 6.693 3.184 -5.828 1.00 97.56 146 TRP A C 1
ATOM 1199 O O . TRP A 1 146 ? 7.628 3.239 -5.032 1.00 97.56 146 TRP A O 1
ATOM 1209 N N . THR A 1 147 ? 5.580 3.897 -5.658 1.00 97.19 147 THR A N 1
ATOM 1210 C CA . THR A 1 147 ? 5.393 4.827 -4.539 1.00 97.19 147 THR A CA 1
ATOM 1211 C C . THR A 1 147 ? 5.433 4.092 -3.194 1.00 97.19 147 THR A C 1
ATOM 1213 O O . THR A 1 147 ? 6.089 4.558 -2.260 1.00 97.19 147 THR A O 1
ATOM 1216 N N . ALA A 1 148 ? 4.808 2.912 -3.089 1.00 97.62 148 ALA A N 1
ATOM 1217 C CA . ALA A 1 148 ? 4.902 2.062 -1.900 1.00 97.62 148 ALA A CA 1
ATOM 1218 C C . ALA A 1 148 ? 6.366 1.691 -1.576 1.00 97.62 148 ALA A C 1
ATOM 1220 O O . ALA A 1 148 ? 6.792 1.788 -0.420 1.00 97.62 148 ALA A O 1
ATOM 1221 N N . LEU A 1 149 ? 7.170 1.355 -2.593 1.00 96.94 149 LEU A N 1
ATOM 1222 C CA . LEU A 1 149 ? 8.603 1.088 -2.434 1.00 96.94 149 LEU A CA 1
ATOM 1223 C C . LEU A 1 149 ? 9.405 2.327 -2.029 1.00 96.94 149 LEU A C 1
ATOM 1225 O O . LEU A 1 149 ? 10.318 2.206 -1.215 1.00 96.94 149 LEU A O 1
ATOM 1229 N N . GLU A 1 150 ? 9.090 3.516 -2.546 1.00 95.62 150 GLU A N 1
ATOM 1230 C CA . GLU A 1 150 ? 9.770 4.756 -2.147 1.00 95.62 150 GLU A CA 1
ATOM 1231 C C . GLU A 1 150 ? 9.533 5.088 -0.668 1.00 95.62 150 GLU A C 1
ATOM 1233 O O . GLU A 1 150 ? 10.465 5.505 0.038 1.00 95.62 150 GLU A O 1
ATOM 1238 N N . VAL A 1 151 ? 8.307 4.859 -0.184 1.00 96.12 151 VAL A N 1
ATOM 1239 C CA . VAL A 1 151 ? 7.956 4.983 1.237 1.00 96.12 151 VAL A CA 1
ATOM 1240 C C . VAL A 1 151 ? 8.756 3.970 2.058 1.00 96.12 151 VAL A C 1
ATOM 1242 O O . VAL A 1 151 ? 9.451 4.363 2.996 1.00 96.12 151 VAL A O 1
ATOM 1245 N N . TRP A 1 152 ? 8.764 2.695 1.657 1.00 96.19 152 TRP A N 1
ATOM 1246 C CA . TRP A 1 152 ? 9.504 1.643 2.364 1.00 96.19 152 TRP A CA 1
ATOM 1247 C C . TRP A 1 152 ? 11.023 1.862 2.371 1.00 96.19 152 TRP A C 1
ATOM 1249 O O . TRP A 1 152 ? 11.689 1.717 3.396 1.00 96.19 152 TRP A O 1
ATOM 1259 N N . LYS A 1 153 ? 11.592 2.291 1.241 1.00 95.06 153 LYS A N 1
ATOM 1260 C CA . LYS A 1 153 ? 12.996 2.710 1.124 1.00 95.06 153 LYS A CA 1
ATOM 1261 C C . LYS A 1 153 ? 13.307 3.814 2.130 1.00 95.06 153 LYS A C 1
ATOM 1263 O O . LYS A 1 153 ? 14.371 3.808 2.742 1.00 95.06 153 LYS A O 1
ATOM 1268 N N . THR A 1 154 ? 12.423 4.800 2.261 1.00 93.81 154 THR A N 1
ATOM 1269 C CA . THR A 1 154 ? 12.621 5.924 3.186 1.00 93.81 154 THR A CA 1
ATOM 1270 C C . THR A 1 154 ? 12.554 5.471 4.638 1.00 93.81 154 THR A C 1
ATOM 1272 O O . THR A 1 154 ? 13.403 5.886 5.418 1.00 93.81 154 THR A O 1
ATOM 1275 N N . TYR A 1 155 ? 11.654 4.547 4.967 1.00 92.94 155 TYR A N 1
ATOM 1276 C CA . TYR A 1 155 ? 11.623 3.894 6.274 1.00 92.94 155 TYR A CA 1
ATOM 1277 C C . TYR A 1 155 ? 12.934 3.159 6.597 1.00 92.94 155 TYR A C 1
ATOM 1279 O O . TYR A 1 155 ? 13.547 3.406 7.629 1.00 92.94 155 TYR A O 1
ATOM 1287 N N . LYS A 1 156 ? 13.423 2.299 5.693 1.00 91.50 156 LYS A N 1
ATOM 1288 C CA . LYS A 1 156 ? 14.605 1.456 5.957 1.00 91.50 156 LYS A CA 1
ATOM 1289 C C . LYS A 1 156 ? 15.944 2.188 5.878 1.00 91.50 156 LYS A C 1
ATOM 1291 O O . LYS A 1 156 ? 16.893 1.795 6.551 1.00 91.50 156 LYS A O 1
ATOM 1296 N N . PHE A 1 157 ? 16.053 3.203 5.025 1.00 89.25 157 PHE A N 1
ATOM 1297 C CA . PHE A 1 157 ? 17.335 3.837 4.694 1.00 89.25 157 PHE A CA 1
ATOM 1298 C C . PHE A 1 157 ? 17.344 5.351 4.926 1.00 89.25 157 PHE A C 1
ATOM 1300 O O . PHE A 1 157 ? 18.316 6.023 4.566 1.00 89.25 157 PHE A O 1
ATOM 1307 N N . GLY A 1 158 ? 16.273 5.912 5.484 1.00 86.19 158 GLY A N 1
ATOM 1308 C CA . GLY A 1 158 ? 16.098 7.347 5.672 1.00 86.19 158 GLY A CA 1
ATOM 1309 C C . GLY A 1 158 ? 15.868 8.121 4.369 1.00 86.19 158 GLY A C 1
ATOM 1310 O O . GLY A 1 158 ? 15.943 7.594 3.248 1.00 86.19 158 GLY A O 1
ATOM 1311 N N . SER A 1 159 ? 15.623 9.422 4.526 1.00 80.31 159 SER A N 1
ATOM 1312 C CA . SER A 1 159 ? 15.420 10.353 3.414 1.00 80.31 159 SER A CA 1
ATOM 1313 C C . SER A 1 159 ? 16.638 10.432 2.483 1.00 80.31 159 SER A C 1
ATOM 1315 O O . SER A 1 159 ? 17.778 10.137 2.856 1.00 80.31 159 SER A O 1
ATOM 1317 N N . SER A 1 160 ? 16.380 10.801 1.231 1.00 78.00 160 SER A N 1
ATOM 1318 C CA . SER A 1 160 ? 17.389 10.991 0.181 1.00 78.00 160 SER A CA 1
ATOM 1319 C C . SER A 1 160 ? 17.511 12.458 -0.250 1.00 78.00 160 SER A C 1
ATOM 1321 O O . SER A 1 160 ? 18.026 12.734 -1.334 1.00 78.00 160 SER A O 1
ATOM 1323 N N . ILE A 1 161 ? 17.009 13.397 0.562 1.00 70.12 161 ILE A N 1
ATOM 1324 C CA . ILE A 1 161 ? 17.180 14.837 0.324 1.00 70.12 161 ILE A CA 1
ATOM 1325 C C . ILE A 1 161 ? 18.690 15.138 0.304 1.00 70.12 161 ILE A C 1
ATOM 1327 O O . ILE A 1 161 ? 19.381 14.874 1.284 1.00 70.12 161 ILE A O 1
ATOM 1331 N N . GLY A 1 162 ? 19.205 15.642 -0.826 1.00 62.03 162 GLY A N 1
ATOM 1332 C CA . GLY A 1 162 ? 20.633 15.952 -1.015 1.00 62.03 162 GLY A CA 1
ATOM 1333 C C . GLY A 1 162 ? 21.456 14.928 -1.816 1.00 62.03 162 GLY A C 1
ATOM 1334 O O . GLY A 1 162 ? 22.674 15.064 -1.885 1.00 62.03 162 GLY A O 1
ATOM 1335 N N . GLY A 1 163 ? 20.823 13.926 -2.441 1.00 70.69 163 GLY A N 1
ATOM 1336 C CA . GLY A 1 163 ? 21.487 12.928 -3.297 1.00 70.69 163 GLY A CA 1
ATOM 1337 C C . GLY A 1 163 ? 21.443 11.513 -2.705 1.00 70.69 163 GLY A C 1
ATOM 1338 O O . GLY A 1 163 ? 21.115 11.332 -1.536 1.00 70.69 163 GLY A O 1
ATOM 1339 N N . LYS A 1 164 ? 21.754 10.485 -3.510 1.00 84.94 164 LYS A N 1
ATOM 1340 C CA . LYS A 1 164 ? 21.650 9.032 -3.192 1.00 84.94 164 LYS A CA 1
ATOM 1341 C C . LYS A 1 164 ? 20.253 8.401 -3.280 1.00 84.94 164 LYS A C 1
ATOM 1343 O O . LYS A 1 164 ? 20.041 7.294 -2.786 1.00 84.94 164 LYS A O 1
ATOM 1348 N N . HIS A 1 165 ? 19.277 9.064 -3.904 1.00 88.81 165 HIS A N 1
ATOM 1349 C CA . HIS A 1 165 ? 17.949 8.468 -4.112 1.00 88.81 165 HIS A CA 1
ATOM 1350 C C . HIS A 1 165 ? 18.023 7.183 -4.956 1.00 88.81 165 HIS A C 1
ATOM 1352 O O . HIS A 1 165 ? 17.617 6.120 -4.486 1.00 88.81 165 HIS A O 1
ATOM 1358 N N . LYS A 1 166 ? 18.615 7.278 -6.156 1.00 91.50 166 LYS A N 1
ATOM 1359 C CA . LYS A 1 166 ? 18.764 6.164 -7.104 1.00 91.50 166 LYS A CA 1
ATOM 1360 C C . LYS A 1 166 ? 19.499 4.968 -6.475 1.00 91.50 166 LYS A C 1
ATOM 1362 O O . LYS A 1 166 ? 19.019 3.844 -6.555 1.00 91.50 166 LYS A O 1
ATOM 1367 N N . GLU A 1 167 ? 20.593 5.209 -5.752 1.00 92.44 167 GLU A N 1
ATOM 1368 C CA . GLU A 1 167 ? 21.358 4.159 -5.054 1.00 92.44 167 GLU A CA 1
ATOM 1369 C C . GLU A 1 167 ? 20.542 3.445 -3.970 1.00 92.44 167 GLU A C 1
ATOM 1371 O O . GLU A 1 167 ? 20.500 2.218 -3.940 1.00 92.44 167 GLU A O 1
ATOM 1376 N N . LYS A 1 168 ? 19.848 4.190 -3.097 1.00 94.12 168 LYS A N 1
ATOM 1377 C CA . LYS A 1 168 ? 19.005 3.579 -2.056 1.00 94.12 168 LYS A CA 1
ATOM 1378 C C . LYS A 1 168 ? 17.855 2.781 -2.666 1.00 94.12 168 LYS A C 1
ATOM 1380 O O . LYS A 1 168 ? 17.529 1.718 -2.152 1.00 94.12 168 LYS A O 1
ATOM 1385 N N . MET A 1 169 ? 17.263 3.265 -3.759 1.00 95.12 169 MET A N 1
ATOM 1386 C CA . MET A 1 169 ? 16.215 2.530 -4.466 1.00 95.12 169 MET A CA 1
ATOM 1387 C C . MET A 1 169 ? 16.745 1.220 -5.064 1.00 95.12 169 MET A C 1
ATOM 1389 O O . MET A 1 169 ? 16.103 0.181 -4.919 1.00 95.12 169 MET A O 1
ATOM 1393 N N . LYS A 1 170 ? 17.948 1.245 -5.654 1.00 95.25 170 LYS A N 1
ATOM 1394 C CA . LYS A 1 170 ? 18.639 0.041 -6.138 1.00 95.25 170 LYS A CA 1
ATOM 1395 C C . LYS A 1 170 ? 18.834 -0.975 -5.019 1.00 95.25 170 LYS A C 1
ATOM 1397 O O . LYS A 1 170 ? 18.453 -2.132 -5.180 1.00 95.25 170 LYS A O 1
ATOM 1402 N N . THR A 1 171 ? 19.350 -0.531 -3.874 1.00 94.44 171 THR A N 1
ATOM 1403 C CA . THR A 1 171 ? 19.537 -1.384 -2.693 1.00 94.44 171 THR A CA 1
ATOM 1404 C C . THR A 1 171 ? 18.216 -1.971 -2.199 1.00 94.44 171 THR A C 1
ATOM 1406 O O . THR A 1 171 ? 18.168 -3.157 -1.886 1.00 94.44 171 THR A O 1
ATOM 1409 N N . THR A 1 172 ? 17.135 -1.183 -2.154 1.00 95.44 172 THR A N 1
ATOM 1410 C CA . THR A 1 172 ? 15.799 -1.679 -1.782 1.00 95.44 172 THR A CA 1
ATOM 1411 C C . THR A 1 172 ? 15.344 -2.790 -2.722 1.00 95.44 172 THR A C 1
ATOM 1413 O O . THR A 1 172 ? 15.011 -3.876 -2.258 1.00 95.44 172 THR A O 1
ATOM 1416 N N . LEU A 1 173 ? 15.367 -2.553 -4.035 1.00 96.44 173 LEU A N 1
ATOM 1417 C CA . LEU A 1 173 ? 14.929 -3.542 -5.022 1.00 96.44 173 LEU A CA 1
ATOM 1418 C C . LEU A 1 173 ? 15.759 -4.830 -4.941 1.00 96.44 173 LEU A C 1
ATOM 1420 O O . LEU A 1 173 ? 15.196 -5.919 -4.886 1.00 96.44 173 LEU A O 1
ATOM 1424 N N . GLN A 1 174 ? 17.085 -4.718 -4.839 1.00 95.38 174 GLN A N 1
ATOM 1425 C CA . GLN A 1 174 ? 17.970 -5.877 -4.692 1.00 95.38 174 GLN A CA 1
ATOM 1426 C C . GLN A 1 174 ? 17.703 -6.655 -3.399 1.00 95.38 174 GLN A C 1
ATOM 1428 O O . GLN A 1 174 ? 17.610 -7.881 -3.428 1.00 95.38 174 GLN A O 1
ATOM 1433 N N . ARG A 1 175 ? 17.527 -5.955 -2.269 1.00 95.75 175 ARG A N 1
ATOM 1434 C CA . ARG A 1 175 ? 17.212 -6.575 -0.972 1.00 95.75 175 ARG A CA 1
ATOM 1435 C C . ARG A 1 175 ? 15.924 -7.392 -1.031 1.00 95.75 175 ARG A C 1
ATOM 1437 O O . ARG A 1 175 ? 15.856 -8.458 -0.428 1.00 95.75 175 ARG A O 1
ATOM 1444 N N . TYR A 1 176 ? 14.931 -6.912 -1.774 1.00 96.69 176 TYR A N 1
ATOM 1445 C CA . TYR A 1 176 ? 13.645 -7.585 -1.947 1.00 96.69 176 TYR A CA 1
ATOM 1446 C C . TYR A 1 176 ? 13.569 -8.421 -3.229 1.00 96.69 176 TYR A C 1
ATOM 1448 O O . TYR A 1 176 ? 12.482 -8.755 -3.692 1.00 96.69 176 TYR A O 1
ATOM 1456 N N . GLY A 1 177 ? 14.724 -8.826 -3.769 1.00 94.81 177 GLY A N 1
ATOM 1457 C CA . GLY A 1 177 ? 14.821 -9.858 -4.797 1.00 94.81 177 GLY A CA 1
ATOM 1458 C C . GLY A 1 177 ? 14.300 -9.454 -6.166 1.00 94.81 177 GLY A C 1
ATOM 1459 O O . GLY A 1 177 ? 13.768 -10.296 -6.878 1.00 94.81 177 GLY A O 1
ATOM 1460 N N . TYR A 1 178 ? 14.429 -8.182 -6.523 1.00 96.62 178 TYR A N 1
ATOM 1461 C CA . TYR A 1 178 ? 14.183 -7.733 -7.882 1.00 96.62 178 TYR A CA 1
ATOM 1462 C C . TYR A 1 178 ? 15.231 -8.328 -8.834 1.00 96.62 178 TYR A C 1
ATOM 1464 O O . TYR A 1 178 ? 16.425 -8.067 -8.687 1.00 96.62 178 TYR A O 1
ATOM 1472 N N . GLU A 1 179 ? 14.783 -9.108 -9.816 1.00 93.38 179 GLU A N 1
ATOM 1473 C CA . GLU A 1 179 ? 15.663 -9.826 -10.756 1.00 93.38 179 GLU A CA 1
ATOM 1474 C C . GLU A 1 179 ? 15.877 -9.086 -12.088 1.00 93.38 179 GLU A C 1
ATOM 1476 O O . GLU A 1 179 ? 16.667 -9.516 -12.926 1.00 93.38 179 GLU A O 1
ATOM 1481 N N . GLY A 1 180 ? 15.176 -7.971 -12.307 1.00 91.25 180 GLY A N 1
ATOM 1482 C CA . GLY A 1 180 ? 15.319 -7.172 -13.522 1.00 91.25 180 GLY A CA 1
ATOM 1483 C C . GLY A 1 180 ? 16.535 -6.243 -13.495 1.00 91.25 180 GLY A C 1
ATOM 1484 O O . GLY A 1 180 ? 17.173 -6.026 -12.463 1.00 91.25 180 GLY A O 1
ATOM 1485 N N . ASN A 1 181 ? 16.820 -5.611 -14.635 1.00 94.75 181 ASN A N 1
ATOM 1486 C CA . ASN A 1 181 ? 17.770 -4.504 -14.674 1.00 94.75 181 ASN A CA 1
ATOM 1487 C C . ASN A 1 181 ? 17.187 -3.302 -13.909 1.00 94.75 181 ASN A C 1
ATOM 1489 O O . ASN A 1 181 ? 16.028 -2.925 -14.106 1.00 94.75 181 ASN A O 1
ATOM 1493 N N . PHE A 1 182 ? 17.981 -2.752 -12.988 1.00 95.56 182 PHE A N 1
ATOM 1494 C CA . PHE A 1 182 ? 17.598 -1.610 -12.166 1.00 95.56 182 PHE A CA 1
ATOM 1495 C C . PHE A 1 182 ? 17.507 -0.310 -12.969 1.00 95.56 182 PHE A C 1
ATOM 1497 O O . PHE A 1 182 ? 16.595 0.476 -12.731 1.00 95.56 182 PHE A O 1
ATOM 1504 N N . ASP A 1 183 ? 18.448 -0.066 -13.880 1.00 95.31 183 ASP A N 1
ATOM 1505 C CA . ASP A 1 183 ? 18.455 1.177 -14.648 1.00 95.31 183 ASP A CA 1
ATOM 1506 C C . ASP A 1 183 ? 17.239 1.219 -15.583 1.00 95.31 183 ASP A C 1
ATOM 1508 O O . ASP A 1 183 ? 16.499 2.194 -15.544 1.00 95.31 183 ASP A O 1
ATOM 1512 N N . ASP A 1 184 ? 16.921 0.105 -16.252 1.00 94.62 184 ASP A N 1
ATOM 1513 C CA . ASP A 1 184 ? 15.737 -0.015 -17.114 1.00 94.62 184 ASP A CA 1
ATOM 1514 C C . ASP A 1 184 ? 14.425 0.326 -16.383 1.00 94.62 184 ASP A C 1
ATOM 1516 O O . ASP A 1 184 ? 13.594 1.063 -16.904 1.00 94.62 184 ASP A O 1
ATOM 1520 N N . ILE A 1 185 ? 14.213 -0.197 -15.167 1.00 95.50 185 ILE A N 1
ATOM 1521 C CA . ILE A 1 185 ? 12.975 0.076 -14.416 1.00 95.50 185 ILE A CA 1
ATOM 1522 C C . ILE A 1 185 ? 12.944 1.488 -13.829 1.00 95.50 185 ILE A C 1
ATOM 1524 O O . ILE A 1 1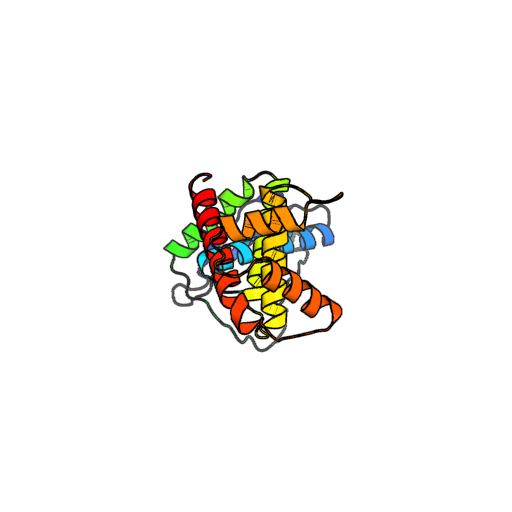85 ? 11.874 2.085 -13.707 1.00 95.50 185 ILE A O 1
ATOM 1528 N N . TYR A 1 186 ? 14.107 2.016 -13.446 1.00 94.88 186 TYR A N 1
ATOM 1529 C CA . TYR A 1 186 ? 14.218 3.371 -12.927 1.00 94.88 186 TYR A CA 1
ATOM 1530 C C . TYR A 1 186 ? 13.927 4.397 -14.027 1.00 94.88 186 TYR A C 1
ATOM 1532 O O . TYR A 1 186 ? 13.186 5.351 -13.788 1.00 94.88 186 TYR A O 1
ATOM 1540 N N . ASP A 1 187 ? 14.460 4.170 -15.227 1.00 93.56 187 ASP A N 1
ATOM 1541 C CA . ASP A 1 187 ? 14.230 5.014 -16.396 1.00 93.56 187 ASP A CA 1
ATOM 1542 C C . ASP A 1 187 ? 12.777 4.873 -16.873 1.00 93.56 187 ASP A C 1
ATOM 1544 O O . ASP A 1 187 ? 12.096 5.884 -17.011 1.00 93.56 187 ASP A O 1
ATOM 1548 N N . LEU A 1 188 ? 12.225 3.651 -16.921 1.00 94.69 188 LEU A N 1
ATOM 1549 C CA . LEU A 1 188 ? 10.799 3.425 -17.196 1.00 94.69 188 LEU A CA 1
ATOM 1550 C C . LEU A 1 188 ? 9.884 4.231 -16.263 1.00 94.69 188 LEU A C 1
ATOM 1552 O O . LEU A 1 188 ? 8.893 4.812 -16.701 1.00 94.69 188 LEU A O 1
ATOM 1556 N N . ARG A 1 189 ? 10.193 4.288 -14.962 1.00 93.94 189 ARG A N 1
ATOM 1557 C CA . ARG A 1 189 ? 9.423 5.108 -14.016 1.00 93.94 189 ARG A CA 1
ATOM 1558 C C . ARG A 1 189 ? 9.481 6.595 -14.376 1.00 93.94 189 ARG A C 1
ATOM 1560 O O . ARG A 1 189 ? 8.486 7.298 -14.196 1.00 93.94 189 ARG A O 1
ATOM 1567 N N . CYS A 1 190 ? 10.631 7.090 -14.828 1.00 90.56 190 CYS A N 1
ATOM 1568 C CA . CYS A 1 190 ? 10.771 8.469 -15.290 1.00 90.56 190 CYS A CA 1
ATOM 1569 C C . CYS A 1 190 ? 9.958 8.705 -16.571 1.00 90.56 190 CYS A C 1
ATOM 1571 O O . CYS A 1 190 ? 9.212 9.681 -16.626 1.00 90.56 190 CYS A O 1
ATOM 1573 N N . ASP A 1 191 ? 10.020 7.787 -17.533 1.00 92.25 191 ASP A N 1
ATOM 1574 C CA . ASP A 1 191 ? 9.305 7.881 -18.810 1.00 92.25 191 ASP A CA 1
ATOM 1575 C C . ASP A 1 191 ? 7.784 7.836 -18.616 1.00 92.25 191 ASP A C 1
ATOM 1577 O O . ASP A 1 191 ? 7.049 8.628 -19.201 1.00 92.25 191 ASP A O 1
ATOM 1581 N N . ILE A 1 192 ? 7.282 6.975 -17.724 1.00 92.81 192 ILE A N 1
ATOM 1582 C CA . ILE A 1 192 ? 5.862 6.967 -17.342 1.00 92.81 192 ILE A CA 1
ATOM 1583 C C . ILE A 1 192 ? 5.446 8.336 -16.797 1.00 92.81 192 ILE A C 1
ATOM 1585 O O . ILE A 1 192 ? 4.404 8.865 -17.178 1.00 92.81 192 ILE A O 1
ATOM 1589 N N . PHE A 1 193 ? 6.248 8.908 -15.896 1.00 88.00 193 PHE A N 1
ATOM 1590 C CA . PHE A 1 193 ? 5.912 10.161 -15.226 1.00 88.00 193 PHE A CA 1
ATOM 1591 C C . PHE A 1 193 ? 5.963 11.374 -16.165 1.00 88.00 193 PHE A C 1
ATOM 1593 O O . PHE A 1 193 ? 5.132 12.273 -16.044 1.00 88.00 193 PHE A O 1
ATOM 1600 N N . HIS A 1 194 ? 6.931 11.415 -17.082 1.00 88.31 194 HIS A N 1
ATOM 1601 C CA . HIS A 1 194 ? 7.149 12.561 -17.965 1.00 88.31 194 HIS A CA 1
ATOM 1602 C C . HIS A 1 194 ? 6.419 12.453 -19.307 1.00 88.31 194 HIS A C 1
ATOM 1604 O O . HIS A 1 194 ? 6.028 13.478 -19.864 1.00 88.31 194 HIS A O 1
ATOM 1610 N N . GLU A 1 195 ? 6.216 11.238 -19.811 1.00 86.12 195 GLU A N 1
ATOM 1611 C CA . GLU A 1 195 ? 5.782 10.993 -21.190 1.00 86.12 195 GLU A CA 1
ATOM 1612 C C . GLU A 1 195 ? 4.586 10.030 -21.289 1.00 86.12 195 GLU A C 1
ATOM 1614 O O . GLU A 1 195 ? 4.010 9.867 -22.364 1.00 86.12 195 GLU A O 1
ATOM 1619 N N . GLY A 1 196 ? 4.166 9.402 -20.183 1.00 82.06 196 GLY A N 1
ATOM 1620 C CA . GLY A 1 196 ? 3.038 8.463 -20.171 1.00 82.06 196 GLY A CA 1
ATOM 1621 C C . GLY A 1 196 ? 3.315 7.147 -20.909 1.00 82.06 196 GLY A C 1
ATOM 1622 O O . GLY A 1 196 ? 2.378 6.471 -21.343 1.00 82.06 196 GLY A O 1
ATOM 1623 N N . VAL A 1 197 ? 4.589 6.778 -21.080 1.00 83.12 197 VAL A N 1
ATOM 1624 C CA . VAL A 1 197 ? 5.010 5.590 -21.839 1.00 83.12 197 VAL A CA 1
ATOM 1625 C C . VAL A 1 197 ? 4.610 4.298 -21.120 1.00 83.12 197 VAL A C 1
ATOM 1627 O O . VAL A 1 197 ? 4.839 4.132 -19.928 1.00 83.12 197 VAL A O 1
ATOM 1630 N N . ARG A 1 198 ? 4.034 3.338 -21.859 1.00 82.69 198 ARG A N 1
ATOM 1631 C CA . ARG A 1 198 ? 3.627 2.017 -21.327 1.00 82.69 198 ARG A CA 1
ATOM 1632 C C . ARG A 1 198 ? 4.621 0.891 -21.630 1.00 82.69 198 ARG A C 1
ATOM 1634 O O . ARG A 1 198 ? 4.519 -0.198 -21.054 1.00 82.69 198 ARG A O 1
ATOM 1641 N N . GLU A 1 199 ? 5.525 1.097 -22.582 1.00 87.12 199 GLU A N 1
ATOM 1642 C CA . GLU A 1 199 ? 6.454 0.060 -23.032 1.00 87.12 199 GLU A CA 1
ATOM 1643 C C . GLU A 1 199 ? 7.341 -0.402 -21.871 1.00 87.12 199 GLU A C 1
ATOM 1645 O O . GLU A 1 199 ? 7.857 0.399 -21.112 1.00 87.12 199 GLU A O 1
ATOM 1650 N N . GLY A 1 200 ? 7.464 -1.715 -21.670 1.00 86.69 200 GLY A N 1
ATOM 1651 C CA . GLY A 1 200 ? 8.227 -2.275 -20.549 1.00 86.69 200 GLY A CA 1
ATOM 1652 C C . GLY A 1 200 ? 7.441 -2.486 -19.247 1.00 86.69 200 GLY A C 1
ATOM 1653 O O . GLY A 1 200 ? 7.810 -3.385 -18.491 1.00 86.69 200 GLY A O 1
ATOM 1654 N N . VAL A 1 201 ? 6.303 -1.811 -19.010 1.00 92.94 201 VAL A N 1
ATOM 1655 C CA . VAL A 1 201 ? 5.503 -1.995 -17.771 1.00 92.94 201 VAL A CA 1
ATOM 1656 C C . VAL A 1 201 ? 5.137 -3.459 -17.544 1.00 92.94 201 VAL A C 1
ATOM 1658 O O . VAL A 1 201 ? 5.374 -3.997 -16.467 1.00 92.94 201 VAL A O 1
ATOM 1661 N N . LYS A 1 202 ? 4.651 -4.154 -18.580 1.00 91.88 202 LYS A N 1
ATOM 1662 C CA . LYS A 1 202 ? 4.278 -5.578 -18.487 1.00 91.88 202 LYS A CA 1
ATOM 1663 C C . LYS A 1 202 ? 5.439 -6.498 -18.089 1.00 91.88 202 LYS A C 1
ATOM 1665 O O . LYS A 1 202 ? 5.197 -7.573 -17.553 1.00 91.88 202 LYS A O 1
ATOM 1670 N N . ARG A 1 203 ? 6.684 -6.099 -18.373 1.00 94.19 203 ARG A N 1
ATOM 1671 C CA . ARG A 1 203 ? 7.892 -6.853 -18.009 1.00 94.19 203 ARG A CA 1
ATOM 1672 C C . ARG A 1 203 ? 8.260 -6.629 -16.544 1.00 94.19 203 ARG A C 1
ATOM 1674 O O . ARG A 1 203 ? 8.637 -7.574 -15.863 1.00 94.19 203 ARG A O 1
ATOM 1681 N N . HIS A 1 204 ? 8.160 -5.387 -16.076 1.00 95.56 204 HIS A N 1
ATOM 1682 C CA . HIS A 1 204 ? 8.657 -4.981 -14.762 1.00 95.56 204 HIS A CA 1
ATOM 1683 C C . HIS A 1 204 ? 7.614 -5.079 -13.646 1.00 95.56 204 HIS A C 1
ATOM 1685 O O . HIS A 1 204 ? 7.978 -5.333 -12.500 1.00 95.56 204 HIS A O 1
ATOM 1691 N N . LEU A 1 205 ? 6.327 -4.932 -13.966 1.00 96.00 205 LEU A N 1
ATOM 1692 C CA . LEU A 1 205 ? 5.240 -4.963 -12.989 1.00 96.00 205 LEU A CA 1
ATOM 1693 C C . LEU A 1 205 ? 5.213 -6.263 -12.155 1.00 96.00 205 LEU A C 1
ATOM 1695 O O . LEU A 1 205 ? 5.235 -6.147 -10.931 1.00 96.00 205 LEU A O 1
ATOM 1699 N N . PRO A 1 206 ? 5.287 -7.481 -12.737 1.00 96.38 206 PRO A N 1
ATOM 1700 C CA . PRO A 1 206 ? 5.296 -8.711 -11.936 1.00 96.38 206 PRO A CA 1
ATOM 1701 C C . PRO A 1 206 ? 6.504 -8.816 -10.995 1.00 96.38 206 PRO A C 1
ATOM 1703 O O . PRO A 1 206 ? 6.408 -9.383 -9.909 1.00 96.38 206 PRO A O 1
ATOM 1706 N N . LEU A 1 207 ? 7.652 -8.260 -11.394 1.00 96.62 207 LEU A N 1
ATOM 1707 C CA . LEU A 1 207 ? 8.864 -8.251 -10.573 1.00 96.62 207 LEU A CA 1
ATOM 1708 C C . LEU A 1 207 ? 8.719 -7.287 -9.386 1.00 96.62 207 LEU A C 1
ATOM 1710 O O . LEU A 1 207 ? 9.137 -7.611 -8.277 1.00 96.62 207 LEU A O 1
ATOM 1714 N N . LEU A 1 208 ? 8.081 -6.128 -9.592 1.00 95.81 208 LEU A N 1
ATOM 1715 C CA . LEU A 1 208 ? 7.741 -5.209 -8.502 1.00 95.81 208 LEU A CA 1
ATOM 1716 C C . LEU A 1 208 ? 6.741 -5.824 -7.521 1.00 95.81 208 LEU A C 1
ATOM 1718 O O . LEU A 1 208 ? 6.922 -5.694 -6.311 1.00 95.81 208 LEU A O 1
ATOM 1722 N N . GLU A 1 209 ? 5.713 -6.507 -8.028 1.00 96.25 209 GLU A N 1
ATOM 1723 C CA . GLU A 1 209 ? 4.732 -7.216 -7.199 1.00 96.25 209 GLU A CA 1
ATOM 1724 C C . GLU A 1 209 ? 5.422 -8.259 -6.306 1.00 96.25 209 GLU A C 1
ATOM 1726 O O . GLU A 1 209 ? 5.141 -8.334 -5.110 1.00 96.25 209 GLU A O 1
ATOM 1731 N N . GLN A 1 210 ? 6.395 -9.004 -6.841 1.00 96.31 210 GLN A N 1
ATOM 1732 C CA . GLN A 1 210 ? 7.195 -9.943 -6.049 1.00 96.31 210 GLN A CA 1
ATOM 1733 C C . GLN A 1 210 ? 8.009 -9.250 -4.951 1.00 96.31 210 GLN A C 1
ATOM 1735 O O . GLN A 1 210 ? 8.024 -9.733 -3.817 1.00 96.31 210 GLN A O 1
ATOM 1740 N N . CYS A 1 211 ? 8.659 -8.121 -5.248 1.00 97.19 211 CYS A N 1
ATOM 1741 C CA . CYS A 1 211 ? 9.389 -7.359 -4.233 1.00 97.19 211 CYS A CA 1
ATOM 1742 C C . CYS A 1 211 ? 8.471 -6.890 -3.105 1.00 97.19 211 CYS A C 1
ATOM 1744 O O . CYS A 1 211 ? 8.809 -7.035 -1.930 1.00 97.19 211 CYS A O 1
ATOM 1746 N N . ILE A 1 212 ? 7.297 -6.363 -3.456 1.00 97.12 212 ILE A N 1
ATOM 1747 C CA . ILE A 1 212 ? 6.300 -5.929 -2.481 1.00 97.12 212 ILE A CA 1
ATOM 1748 C C . ILE A 1 212 ? 5.812 -7.109 -1.641 1.00 97.12 212 ILE A C 1
ATOM 1750 O O . ILE A 1 212 ? 5.774 -6.986 -0.423 1.00 97.12 212 ILE A O 1
ATOM 1754 N N . HIS A 1 213 ? 5.519 -8.270 -2.230 1.00 96.12 213 HIS A N 1
ATOM 1755 C CA . HIS A 1 213 ? 5.113 -9.441 -1.447 1.00 96.12 213 HIS A CA 1
ATOM 1756 C C . HIS A 1 213 ? 6.166 -9.844 -0.405 1.00 96.12 213 HIS A C 1
ATOM 1758 O O . HIS A 1 213 ? 5.804 -10.092 0.742 1.00 96.12 213 HIS A O 1
ATOM 1764 N N . ARG A 1 214 ? 7.463 -9.802 -0.745 1.00 97.31 214 ARG A N 1
ATOM 1765 C CA . ARG A 1 214 ? 8.537 -10.068 0.232 1.00 97.31 214 ARG A CA 1
ATOM 1766 C C . ARG A 1 214 ? 8.586 -9.027 1.354 1.00 97.31 214 ARG A C 1
ATOM 1768 O O . ARG A 1 214 ? 8.839 -9.383 2.499 1.00 97.31 214 ARG A O 1
ATOM 1775 N N . ILE A 1 215 ? 8.317 -7.756 1.047 1.00 96.88 215 ILE A N 1
ATOM 1776 C CA . ILE A 1 215 ? 8.183 -6.696 2.061 1.00 96.88 215 ILE A CA 1
ATOM 1777 C C . ILE A 1 215 ? 6.994 -6.976 2.985 1.00 96.88 215 ILE A C 1
ATOM 1779 O O . ILE A 1 215 ? 7.107 -6.827 4.200 1.00 96.88 215 ILE A O 1
ATOM 1783 N N . LEU A 1 216 ? 5.852 -7.375 2.424 1.00 96.31 216 LEU A N 1
ATOM 1784 C CA . LEU A 1 216 ? 4.659 -7.699 3.202 1.00 96.31 216 LEU A CA 1
ATOM 1785 C C . LEU A 1 216 ? 4.894 -8.913 4.101 1.00 96.31 216 LEU A C 1
ATOM 1787 O O . LEU A 1 216 ? 4.390 -8.930 5.219 1.00 96.31 216 LEU A O 1
ATOM 1791 N N . ASP A 1 217 ? 5.654 -9.906 3.645 1.00 95.44 217 ASP A N 1
ATOM 1792 C CA . ASP A 1 217 ? 6.026 -11.061 4.462 1.00 95.44 217 ASP A CA 1
ATOM 1793 C C . ASP A 1 217 ? 6.959 -10.662 5.615 1.00 95.44 217 ASP A C 1
ATOM 1795 O O . ASP A 1 217 ? 6.644 -10.976 6.762 1.00 95.44 217 ASP A O 1
ATOM 1799 N N . GLU A 1 218 ? 7.994 -9.849 5.357 1.00 95.25 218 GLU A N 1
ATOM 1800 C CA . GLU A 1 218 ? 8.840 -9.264 6.415 1.00 95.25 218 GLU A CA 1
ATOM 1801 C C . GLU A 1 218 ? 7.998 -8.470 7.432 1.00 95.25 218 GLU A C 1
ATOM 1803 O O . GLU A 1 218 ? 8.203 -8.567 8.640 1.00 95.25 218 GLU A O 1
ATOM 1808 N N . LEU A 1 219 ? 7.014 -7.695 6.966 1.00 94.62 219 LEU A N 1
ATOM 1809 C CA . LEU A 1 219 ? 6.141 -6.920 7.846 1.00 94.62 219 LEU A CA 1
ATOM 1810 C C . LEU A 1 219 ? 5.220 -7.814 8.690 1.00 94.62 219 LEU A C 1
ATOM 1812 O O . LEU A 1 219 ? 4.982 -7.514 9.858 1.00 94.62 219 LEU A O 1
ATOM 1816 N N . LYS A 1 220 ? 4.697 -8.912 8.128 1.00 93.94 220 LYS A N 1
ATOM 1817 C CA . LYS A 1 220 ? 3.900 -9.885 8.893 1.00 93.94 220 LYS A CA 1
ATOM 1818 C C . LYS A 1 220 ? 4.737 -10.514 10.003 1.00 93.94 220 LYS A C 1
ATOM 1820 O O . LYS A 1 220 ? 4.220 -10.655 11.105 1.00 93.94 220 LYS A O 1
ATOM 1825 N N . GLU A 1 221 ? 5.987 -10.877 9.722 1.00 93.56 221 GLU A N 1
ATOM 1826 C CA . GLU A 1 221 ? 6.925 -11.412 10.719 1.00 93.56 221 GLU A CA 1
ATOM 1827 C C . GLU A 1 221 ? 7.204 -10.374 11.811 1.00 93.56 221 GLU A C 1
ATOM 1829 O O . GLU A 1 221 ? 7.010 -10.649 12.993 1.00 93.56 221 GLU A O 1
ATOM 1834 N N . TYR A 1 222 ? 7.509 -9.135 11.417 1.00 91.62 222 TYR A N 1
ATOM 1835 C CA . TYR A 1 222 ? 7.745 -8.034 12.350 1.00 91.62 222 TYR A CA 1
ATOM 1836 C C . TYR A 1 222 ? 6.571 -7.795 13.316 1.00 91.62 222 TYR A C 1
ATOM 1838 O O . TYR A 1 222 ? 6.784 -7.594 14.511 1.00 91.62 222 TYR A O 1
ATOM 1846 N N . LEU A 1 223 ? 5.329 -7.855 12.822 1.00 89.12 223 LEU A N 1
ATOM 1847 C CA . LEU A 1 223 ? 4.118 -7.693 13.639 1.00 89.12 223 LEU A CA 1
ATOM 1848 C C . LEU A 1 223 ? 3.788 -8.923 14.503 1.00 89.12 223 LEU A C 1
ATOM 1850 O O . LEU A 1 223 ? 2.985 -8.818 15.429 1.00 89.12 223 LEU A O 1
ATOM 1854 N N . VAL A 1 224 ? 4.359 -10.093 14.205 1.00 87.69 224 VAL A N 1
ATOM 1855 C CA . VAL A 1 224 ? 4.261 -11.278 15.072 1.00 87.69 224 VAL A CA 1
ATOM 1856 C C . VAL A 1 224 ? 5.259 -11.184 16.223 1.00 87.69 224 VAL A C 1
ATOM 1858 O O . VAL A 1 224 ? 4.898 -11.514 17.352 1.00 87.69 224 VAL A O 1
ATOM 1861 N N . ASP A 1 225 ? 6.472 -10.707 15.945 1.00 82.62 225 ASP A N 1
ATOM 1862 C CA . ASP A 1 225 ? 7.565 -10.619 16.920 1.00 82.62 225 ASP A CA 1
ATOM 1863 C C . ASP A 1 225 ? 7.426 -9.432 17.888 1.00 82.62 225 ASP A C 1
ATOM 1865 O O . ASP A 1 225 ? 8.057 -9.417 18.946 1.00 82.62 225 ASP A O 1
ATOM 1869 N N . ASN A 1 226 ? 6.561 -8.464 17.564 1.00 71.94 226 ASN A N 1
ATOM 1870 C CA . ASN A 1 226 ? 6.214 -7.318 18.412 1.00 71.94 226 ASN A CA 1
ATOM 1871 C C . ASN A 1 226 ? 4.723 -7.360 18.816 1.00 71.94 226 ASN A C 1
ATOM 1873 O O . ASN A 1 226 ? 3.951 -6.511 18.362 1.00 71.94 226 ASN A O 1
ATOM 1877 N N . PRO A 1 227 ? 4.290 -8.365 19.606 1.00 58.72 227 PRO A N 1
ATOM 1878 C CA . PRO A 1 227 ? 2.884 -8.581 19.941 1.00 58.72 227 PRO A CA 1
ATOM 1879 C C . PRO A 1 227 ? 2.298 -7.497 20.839 1.00 58.72 227 PRO A C 1
ATOM 1881 O O . PRO A 1 227 ? 3.052 -6.768 21.527 1.00 58.72 227 PRO A O 1
#

pLDDT: mean 73.67, std 23.46, range [21.5, 97.75]

Sequence (227 aa):
MVDDKTFKPIDKNKRKIKISFTIEAEDLDSAKIHGKSVAEQILAIMCLKTNVGAIVDDFDVFEISNIEPKVEEGNRSIVVRDVAKIKDEVFVGIRLEEKLLNEIIRFFNALERIKDDEREYILRMLYWYNKAVLEKDDINRFMLLWTALEVWKTYKFGSSIGGKHKEKMKTTLQRYGYEGNFDDIYDLRCDIFHEGVREGVKRHLPLLEQCIHRILDELKEYLVDNP